Protein AF-A0A834UG03-F1 (afdb_monomer)

Secondary structure (DSSP, 8-state):
-HHHHHHHHHHHHHHHHHHHHHHHHS-HHHHHHHHHHHHHHHHHHHTTPPP-HHHHHHHHHHHTS-EEEEETT--EEEEE-TT--SPPEEEEEEE-STT--EEEEBTTTBS-TT--SSTT-HHHHHHHHHH---HHHHHHHHHHHHHHTHHHHHHHHHHHHHHHHHHS--------B----SHHHHHHHHHHHBT-BBTT-SPBB-GGGGB--TT--STTSSHHHHTTTS-EEEESSHHHHHHHHHHHHTSHHHHHHHHHHHTT-S-EEEEEEGGGSTTGGGG-EEEEEETTEEEEEEEEEEEEEEEEPBTTTTT-TTPBPEEEEEEEEE-

Solvent-accessible surface area (backbone atoms only — not comparable to full-atom values): 17129 Å² total; per-residue (Å²): 122,67,66,64,53,55,51,53,52,51,53,50,54,49,51,56,48,56,47,54,54,54,54,68,72,48,52,76,66,55,54,50,50,31,39,51,51,37,52,46,57,47,49,38,50,73,72,36,24,56,77,35,73,73,50,45,49,37,39,13,62,73,68,43,14,16,36,35,36,25,38,82,83,71,46,81,74,47,70,34,44,76,87,35,87,36,74,72,41,67,38,16,46,38,69,78,48,99,82,48,50,61,50,49,22,38,65,95,67,48,67,69,95,78,66,67,93,58,59,58,42,43,54,38,46,48,50,16,74,77,68,75,45,57,34,70,57,51,49,52,52,29,48,54,52,44,64,78,37,34,70,60,48,16,71,39,41,68,60,48,57,50,50,25,76,72,67,68,55,57,66,61,45,38,6,39,44,82,85,64,91,41,34,71,48,31,37,51,39,40,58,67,14,38,79,29,47,31,46,101,48,92,53,56,10,34,22,42,21,17,12,39,40,95,85,52,90,46,62,46,46,5,22,35,51,46,3,50,87,41,79,39,47,15,26,71,24,57,69,38,39,18,45,49,42,28,53,47,54,70,30,71,66,37,47,52,40,36,51,42,39,26,58,67,46,71,68,36,77,41,77,44,56,37,91,79,44,88,71,35,83,79,46,38,51,24,31,34,24,41,68,42,36,81,76,44,81,35,46,44,45,28,42,38,38,33,40,32,32,28,51,96,26,46,62,31,72,83,26,59,41,20,34,41,33,42,36,45,41,61,105

Foldseek 3Di:
DVVVVVVVVVVVVVVVVVLVVVLVVDDPVLLVVLLVVLVLLLVCLVVQAADFDVLQLLLCVLLLEKEFEAEPVRDTPDIHPPVRPDDYQYWYWYQPDPLLDIAIDGRVPGFDPCPPPDFNQRVLVSRCVVRVNDSVRSSVSSSVSSVVCSSVSSSCSVVVVVCCVVSSTDRQQFAADDPDDFLVSLLVQLVVQAQFAFAPDPAGAQALCQFADPPDDDCSNHVLSVQLPHKAKHFPHSSLSSRVSVQQCPDPQNRVQSVVLSSPDAKDKGKAFLVVTDVSVVGQKIFMDHSSDTDDIFGFGIKIWMWGHTYVRRRPNNGYIRTRYIHTDGD

Mean predicted aligned error: 15.09 Å

pLDDT: mean 79.88, std 16.04, range [37.88, 98.38]

Organism: Vespula pensylvanica (NCBI:txid30213)

Nearest PDB structures (foldseek):
  3pfy-assembly1_A  TM=7.765E-01  e=8.081E-01  Homo sapiens
  3tmp-assembly4_G  TM=6.961E-01  e=2.705E+00  Homo sapiens

Sequence (331 aa):
MNNQREDAQRNRDRRLRDLRSRSNASSPIEKFEDLRQAMRLIKDLENHGPAGLIHLAALAYVTGSPIRIWDSQHELRRTVGEENDGIPIDVEFHIIDKDNTGHWTFRGRGQPKDVHTDLNNCLFSVIAEQTGINAAELRQRTIQQLKRNVRLLANYMKEILWLEQKNRIVLLTGGARYIGTSAADASKILDDSQNKLCHGGYFEGHPRGHASAPYAFGYLDSAESYSENNWKSAFMNRDDQDKAAHAALSSPEAQAAIEKLNQGSYSEQVCINLNTLDSSEEFNKGLEFMDGNPIRQRRIRQLVLVLRHQQDKYNDPEGAVFVQTFYPKLY

Radius of gyration: 24.47 Å; Cα contacts (8 Å, |Δi|>4): 652; chains: 1; bounding box: 54×34×72 Å

Structure (mmCIF, N/CA/C/O backbone):
data_AF-A0A834UG03-F1
#
_entry.id   AF-A0A834UG03-F1
#
loop_
_atom_site.group_PDB
_atom_site.id
_atom_site.type_symbol
_atom_site.label_atom_id
_atom_site.label_alt_id
_atom_site.label_comp_id
_atom_site.label_asym_id
_atom_site.label_entity_id
_atom_site.label_seq_id
_atom_site.pdbx_PDB_ins_code
_atom_site.Cartn_x
_atom_site.Cartn_y
_atom_site.Cartn_z
_atom_site.occupancy
_atom_site.B_iso_or_equiv
_atom_site.auth_seq_id
_atom_site.auth_comp_id
_atom_site.auth_asym_id
_atom_site.auth_atom_id
_atom_site.pdbx_PDB_model_num
ATOM 1 N N . MET A 1 1 ? -32.190 -3.597 39.885 1.00 46.31 1 MET A N 1
ATOM 2 C CA . MET A 1 1 ? -31.400 -2.773 38.941 1.00 46.31 1 MET A CA 1
ATOM 3 C C . MET A 1 1 ? -30.106 -2.194 39.539 1.00 46.31 1 MET A C 1
ATOM 5 O O . MET A 1 1 ? -29.178 -2.014 38.768 1.00 46.31 1 MET A O 1
ATOM 9 N N . ASN A 1 2 ? -29.963 -1.978 40.863 1.00 48.75 2 ASN A N 1
ATOM 10 C CA . ASN A 1 2 ? -28.699 -1.477 41.458 1.00 48.75 2 ASN A CA 1
ATOM 11 C C . ASN A 1 2 ? -27.529 -2.488 41.481 1.00 48.75 2 ASN A C 1
ATOM 13 O O . ASN A 1 2 ? -26.406 -2.100 41.178 1.00 48.75 2 ASN A O 1
ATOM 17 N N . ASN A 1 3 ? -27.773 -3.778 41.751 1.00 49.94 3 ASN A N 1
ATOM 18 C CA . ASN A 1 3 ? -26.684 -4.771 41.850 1.00 49.94 3 ASN A CA 1
ATOM 19 C C . ASN A 1 3 ? -25.923 -4.990 40.530 1.00 49.94 3 ASN A C 1
ATOM 21 O O . ASN A 1 3 ? -24.705 -5.084 40.538 1.00 49.94 3 ASN A O 1
ATOM 25 N N . GLN A 1 4 ? -26.612 -4.986 39.383 1.00 45.31 4 GLN A N 1
ATOM 26 C CA . GLN A 1 4 ? -25.958 -5.157 38.077 1.00 45.31 4 GLN A CA 1
ATOM 27 C C . GLN A 1 4 ? -25.022 -3.987 37.726 1.00 45.31 4 GLN A C 1
ATOM 29 O O . GLN A 1 4 ? -23.997 -4.197 37.082 1.00 45.31 4 GLN A O 1
ATOM 34 N N . ARG A 1 5 ? -25.341 -2.765 38.180 1.00 51.50 5 ARG A N 1
ATOM 35 C CA . ARG A 1 5 ? -24.502 -1.573 37.976 1.00 51.50 5 ARG A CA 1
ATOM 36 C C . ARG A 1 5 ? -23.253 -1.605 38.853 1.00 51.50 5 ARG A C 1
ATOM 38 O O . ARG A 1 5 ? -22.163 -1.318 38.365 1.00 51.50 5 ARG A O 1
ATOM 45 N N . GLU A 1 6 ? -23.388 -2.003 40.116 1.00 53.66 6 GLU A N 1
ATOM 46 C CA . GLU A 1 6 ? -22.236 -2.169 41.011 1.00 53.66 6 GLU A CA 1
ATOM 47 C C . GLU A 1 6 ? -21.302 -3.291 40.544 1.00 53.66 6 GLU A C 1
ATOM 49 O O . GLU A 1 6 ? -20.080 -3.131 40.582 1.00 53.66 6 GLU A O 1
ATOM 54 N N . ASP A 1 7 ? -21.857 -4.389 40.031 1.00 54.16 7 ASP A N 1
ATOM 55 C CA . ASP A 1 7 ? -21.077 -5.505 39.497 1.00 54.16 7 ASP A CA 1
ATOM 56 C C . ASP A 1 7 ? -20.356 -5.137 38.189 1.00 54.16 7 ASP A C 1
ATOM 58 O O . ASP A 1 7 ? -19.185 -5.486 38.008 1.00 54.16 7 ASP A O 1
ATOM 62 N N . ALA A 1 8 ? -20.996 -4.364 37.303 1.00 46.94 8 ALA A N 1
ATOM 63 C CA . ALA A 1 8 ? -20.363 -3.839 36.092 1.00 46.94 8 ALA A CA 1
ATOM 64 C C . ALA A 1 8 ? -19.219 -2.860 36.419 1.00 46.94 8 ALA A C 1
ATOM 66 O O . ALA A 1 8 ? -18.119 -2.980 35.868 1.00 46.94 8 ALA A O 1
ATOM 67 N N . GLN A 1 9 ? -19.435 -1.947 37.374 1.00 48.78 9 GLN A N 1
ATOM 68 C CA . GLN A 1 9 ? -18.419 -1.000 37.843 1.00 48.78 9 GLN A CA 1
ATOM 69 C C . GLN A 1 9 ? -17.221 -1.733 38.472 1.00 48.78 9 GLN A C 1
ATOM 71 O O . GLN A 1 9 ? -16.068 -1.454 38.139 1.00 48.78 9 GLN A O 1
ATOM 76 N N . ARG A 1 10 ? -17.475 -2.735 39.325 1.00 63.09 10 ARG A N 1
ATOM 77 C CA . ARG A 1 10 ? -16.427 -3.559 39.952 1.00 63.09 10 ARG A CA 1
ATOM 78 C C . ARG A 1 10 ? -15.637 -4.374 38.931 1.00 63.09 10 ARG A C 1
ATOM 80 O O . ARG A 1 10 ? -14.415 -4.464 39.047 1.00 63.09 10 ARG A O 1
ATOM 87 N N . ASN A 1 11 ? -16.298 -4.936 37.920 1.00 56.25 11 ASN A N 1
ATOM 88 C CA . ASN A 1 11 ? -15.623 -5.657 36.839 1.00 56.25 11 ASN A CA 1
ATOM 89 C C . ASN A 1 11 ? -14.760 -4.729 35.974 1.00 56.25 11 ASN A C 1
ATOM 91 O O . ASN A 1 11 ? -13.647 -5.110 35.599 1.00 56.25 11 ASN A O 1
ATOM 95 N N . ARG A 1 12 ? -15.219 -3.498 35.712 1.00 56.66 12 ARG A N 1
ATOM 96 C CA . ARG A 1 12 ? -14.428 -2.465 35.029 1.00 56.66 12 ARG A CA 1
ATOM 97 C C . ARG A 1 12 ? -13.184 -2.095 35.832 1.00 56.66 12 ARG A C 1
ATOM 99 O O . ARG A 1 12 ? -12.084 -2.109 35.284 1.00 56.66 12 ARG A O 1
ATOM 106 N N . ASP A 1 13 ? -13.334 -1.834 37.126 1.00 58.62 13 ASP A N 1
ATOM 107 C CA . ASP A 1 13 ? -12.216 -1.481 38.005 1.00 58.62 13 ASP A CA 1
ATOM 108 C C . ASP A 1 13 ? -11.208 -2.620 38.155 1.00 58.62 13 ASP A C 1
ATOM 110 O O . ASP A 1 13 ? -10.000 -2.379 38.229 1.00 58.62 13 ASP A O 1
ATOM 114 N N . ARG A 1 14 ? -11.688 -3.868 38.174 1.00 64.81 14 ARG A N 1
ATOM 115 C CA . ARG A 1 14 ? -10.836 -5.060 38.191 1.00 64.81 14 ARG A CA 1
ATOM 116 C C . ARG A 1 14 ? -10.040 -5.184 36.892 1.00 64.81 14 ARG A C 1
ATOM 118 O O . ARG A 1 14 ? -8.818 -5.278 36.961 1.00 64.81 14 ARG A O 1
ATOM 125 N N . ARG A 1 15 ? -10.693 -5.061 35.727 1.00 60.00 15 ARG A N 1
ATOM 126 C CA . ARG A 1 15 ? -10.004 -5.027 34.423 1.00 60.00 15 ARG A CA 1
ATOM 127 C C . ARG A 1 15 ? -8.962 -3.912 34.371 1.00 60.00 15 ARG A C 1
ATOM 129 O O . ARG A 1 15 ? -7.814 -4.173 34.033 1.00 60.00 15 ARG A O 1
ATOM 136 N N . LEU A 1 16 ? -9.320 -2.690 34.770 1.00 57.53 16 LEU A N 1
ATOM 137 C CA . LEU A 1 16 ? -8.402 -1.542 34.784 1.00 57.53 16 LEU A CA 1
ATOM 138 C C . LEU A 1 16 ? -7.177 -1.764 35.685 1.00 57.53 16 LEU A C 1
ATOM 140 O O . LEU A 1 16 ? -6.086 -1.296 35.351 1.00 57.53 16 LEU A O 1
ATOM 144 N N . ARG A 1 17 ? -7.318 -2.483 36.807 1.00 62.00 17 ARG A N 1
ATOM 145 C CA . ARG A 1 17 ? -6.183 -2.860 37.667 1.00 62.00 17 ARG A CA 1
ATOM 146 C C . ARG A 1 17 ? -5.288 -3.914 37.026 1.00 62.00 17 ARG A C 1
ATOM 148 O O . ARG A 1 17 ? -4.072 -3.723 37.018 1.00 62.00 17 ARG A O 1
ATOM 155 N N . ASP A 1 18 ? -5.868 -4.961 36.449 1.00 62.03 18 ASP A N 1
ATOM 156 C CA . ASP A 1 18 ? -5.109 -6.012 35.761 1.00 62.03 18 ASP A CA 1
ATOM 157 C C . ASP A 1 18 ? -4.310 -5.435 34.581 1.00 62.03 18 ASP A C 1
ATOM 159 O O . ASP A 1 18 ? -3.157 -5.796 34.346 1.00 62.03 18 ASP A O 1
ATOM 163 N N . LEU A 1 19 ? -4.877 -4.448 33.889 1.00 59.47 19 LEU A N 1
ATOM 164 C CA . LEU A 1 19 ? -4.223 -3.739 32.791 1.00 59.47 19 LEU A CA 1
ATOM 165 C C . LEU A 1 19 ? -3.078 -2.846 33.249 1.00 59.47 19 LEU A C 1
ATOM 167 O O . LEU A 1 19 ? -2.026 -2.828 32.617 1.00 59.47 19 LEU A O 1
ATOM 171 N N . ARG A 1 20 ? -3.242 -2.129 34.366 1.00 59.62 20 ARG A N 1
ATOM 172 C CA . ARG A 1 20 ? -2.136 -1.370 34.969 1.00 59.62 20 ARG A CA 1
ATOM 173 C C . ARG A 1 20 ? -0.996 -2.299 35.384 1.00 59.62 20 ARG A C 1
ATOM 175 O O . ARG A 1 20 ? 0.164 -1.947 35.198 1.00 59.62 20 ARG A O 1
ATOM 182 N N . SER A 1 21 ? -1.315 -3.493 35.881 1.00 60.06 21 SER A N 1
ATOM 183 C CA . SER A 1 21 ? -0.320 -4.516 36.215 1.00 60.06 21 SER A CA 1
ATOM 184 C C . SER A 1 21 ? 0.425 -5.029 34.971 1.00 60.06 21 SER A C 1
ATOM 186 O O . SER A 1 21 ? 1.654 -5.059 34.970 1.00 60.06 21 SER A O 1
ATOM 188 N N . ARG A 1 22 ? -0.286 -5.327 33.872 1.00 59.47 22 ARG A N 1
ATOM 189 C CA . ARG A 1 22 ? 0.314 -5.759 32.591 1.00 59.47 22 ARG A CA 1
ATOM 190 C C . ARG A 1 22 ? 1.132 -4.668 31.897 1.00 59.47 22 ARG A C 1
ATOM 192 O O . ARG A 1 22 ? 2.230 -4.935 31.416 1.00 59.47 22 ARG A O 1
ATOM 199 N N . SER A 1 23 ? 0.631 -3.435 31.889 1.00 56.50 23 SER A N 1
ATOM 200 C CA . SER A 1 23 ? 1.366 -2.270 31.387 1.00 56.50 23 SER A CA 1
ATOM 201 C C . SER A 1 23 ? 2.656 -2.071 32.188 1.00 56.50 23 SER A C 1
ATOM 203 O O . SER A 1 23 ? 3.717 -1.864 31.611 1.00 56.50 23 SER A O 1
ATOM 205 N N . ASN A 1 24 ? 2.635 -2.248 33.511 1.00 60.25 24 ASN A N 1
ATOM 206 C CA . ASN A 1 24 ? 3.851 -2.169 34.325 1.00 60.25 24 ASN A CA 1
ATOM 207 C C . ASN A 1 24 ? 4.877 -3.275 34.026 1.00 60.25 24 ASN A C 1
ATOM 209 O O . ASN A 1 24 ? 6.066 -3.021 34.195 1.00 60.25 24 ASN A O 1
ATOM 213 N N . ALA A 1 25 ? 4.446 -4.441 33.537 1.00 63.81 25 ALA A N 1
ATOM 214 C CA . ALA A 1 25 ? 5.326 -5.551 33.164 1.00 63.81 25 ALA A CA 1
ATOM 215 C C . ALA A 1 25 ? 5.974 -5.408 31.771 1.00 63.81 25 ALA A C 1
ATOM 217 O O . ALA A 1 25 ? 6.897 -6.154 31.458 1.00 63.81 25 ALA A O 1
ATOM 218 N N . SER A 1 26 ? 5.509 -4.470 30.936 1.00 70.94 26 SER A N 1
ATOM 219 C CA . SER A 1 26 ? 6.046 -4.260 29.582 1.00 70.94 26 SER A CA 1
ATOM 220 C C . SER A 1 26 ? 7.327 -3.423 29.613 1.00 70.94 26 SER A C 1
ATOM 222 O O . SER A 1 26 ? 7.423 -2.441 30.363 1.00 70.94 26 SER A O 1
ATOM 224 N N . SER A 1 27 ? 8.300 -3.786 28.777 1.00 78.12 27 SER A N 1
ATOM 225 C CA . SER A 1 27 ? 9.556 -3.047 28.645 1.00 78.12 27 SER A CA 1
ATOM 226 C C . SER A 1 27 ? 9.323 -1.628 28.094 1.00 78.12 27 SER A C 1
ATOM 228 O O . SER A 1 27 ? 8.307 -1.361 27.443 1.00 78.12 27 SER A O 1
ATOM 230 N N . PRO A 1 28 ? 10.249 -0.678 28.326 1.00 78.12 28 PRO A N 1
ATOM 231 C CA . PRO A 1 28 ? 10.143 0.671 27.766 1.00 78.12 28 PRO A CA 1
ATOM 232 C C . PRO A 1 28 ? 10.034 0.701 26.234 1.00 78.12 28 PRO A C 1
ATOM 234 O O . PRO A 1 28 ? 9.343 1.564 25.698 1.00 78.12 28 PRO A O 1
ATOM 237 N N . ILE A 1 29 ? 10.686 -0.245 25.547 1.00 71.88 29 ILE A N 1
ATOM 238 C CA . ILE A 1 29 ? 10.654 -0.374 24.083 1.00 71.88 29 ILE A CA 1
ATOM 239 C C . ILE A 1 29 ? 9.254 -0.789 23.623 1.00 71.88 29 ILE A C 1
ATOM 241 O O . ILE A 1 29 ? 8.661 -0.100 22.800 1.00 71.88 29 ILE A O 1
ATOM 245 N N . GLU A 1 30 ? 8.676 -1.829 24.227 1.00 70.69 30 GLU A N 1
ATOM 246 C CA . GLU A 1 30 ? 7.318 -2.280 23.891 1.00 70.69 30 GLU A CA 1
ATOM 247 C C . GLU A 1 30 ? 6.272 -1.188 24.139 1.00 70.69 30 GLU A C 1
ATOM 249 O O . GLU A 1 30 ? 5.402 -0.955 23.309 1.00 70.69 30 GLU A O 1
ATOM 254 N N . LYS A 1 31 ? 6.389 -0.442 25.245 1.00 75.25 31 LYS A N 1
ATOM 255 C CA . LYS A 1 31 ? 5.491 0.693 25.527 1.00 75.25 31 LYS A CA 1
ATOM 256 C C . LYS A 1 31 ? 5.575 1.784 24.464 1.00 75.25 31 LYS A C 1
ATOM 258 O O . LYS A 1 31 ? 4.578 2.449 24.180 1.00 75.25 31 LYS A O 1
ATOM 263 N N . PHE A 1 32 ? 6.770 2.013 23.925 1.00 73.31 32 PHE A N 1
ATOM 264 C CA . PHE A 1 32 ? 6.982 2.985 22.862 1.00 73.31 32 PHE A CA 1
ATOM 265 C C . PHE A 1 32 ? 6.381 2.503 21.536 1.00 73.31 32 PHE A C 1
ATOM 267 O O . PHE A 1 32 ? 5.754 3.293 20.830 1.00 73.31 32 PHE A O 1
ATOM 274 N N . GLU A 1 33 ? 6.516 1.216 21.222 1.00 70.06 33 GLU A N 1
ATOM 275 C CA . GLU A 1 33 ? 5.906 0.591 20.045 1.00 70.06 33 GLU A CA 1
ATOM 276 C C . GLU A 1 33 ? 4.375 0.601 20.112 1.00 70.06 33 GLU A C 1
ATOM 278 O O . GLU A 1 33 ? 3.737 1.074 19.171 1.00 70.06 33 GLU A O 1
ATOM 283 N N . ASP A 1 34 ? 3.789 0.208 21.245 1.00 73.50 34 ASP A N 1
ATOM 284 C CA . ASP A 1 34 ? 2.339 0.234 21.474 1.00 73.50 34 ASP A CA 1
ATOM 285 C C . ASP A 1 34 ? 1.774 1.660 21.319 1.00 73.50 34 ASP A C 1
ATOM 287 O O . ASP A 1 34 ? 0.720 1.878 20.712 1.00 73.50 34 ASP A O 1
ATOM 291 N N . LEU A 1 35 ? 2.497 2.668 21.826 1.00 78.56 35 LEU A N 1
ATOM 292 C CA . LEU A 1 35 ? 2.118 4.073 21.669 1.00 78.56 35 LEU A CA 1
ATOM 293 C C . LEU A 1 35 ? 2.205 4.527 20.210 1.00 78.56 35 LEU A C 1
ATOM 295 O O . LEU A 1 35 ? 1.302 5.210 19.722 1.00 78.56 35 LEU A O 1
ATOM 299 N N . ARG A 1 36 ? 3.273 4.145 19.504 1.00 71.94 36 ARG A N 1
ATOM 300 C CA . ARG A 1 36 ? 3.440 4.447 18.080 1.00 71.94 36 ARG A CA 1
ATOM 301 C C . ARG A 1 36 ? 2.317 3.812 17.259 1.00 71.94 36 ARG A C 1
ATOM 303 O O . ARG A 1 36 ? 1.774 4.480 16.383 1.00 71.94 36 ARG A O 1
ATOM 310 N N . GLN A 1 37 ? 1.936 2.574 17.559 1.00 70.94 37 GLN A N 1
ATOM 311 C CA . GLN A 1 37 ? 0.850 1.875 16.874 1.00 70.94 37 GLN A CA 1
ATOM 312 C C . GLN A 1 37 ? -0.511 2.531 17.141 1.00 70.94 37 GLN A C 1
ATOM 314 O O . GLN A 1 37 ? -1.260 2.791 16.202 1.00 70.94 37 GLN A O 1
ATOM 319 N N . ALA A 1 38 ? -0.796 2.909 18.391 1.00 78.94 38 ALA A N 1
ATOM 320 C CA . ALA A 1 38 ? -1.998 3.666 18.739 1.00 78.94 38 ALA A CA 1
ATOM 321 C C . ALA A 1 38 ? -2.082 5.016 17.999 1.00 78.94 38 ALA A C 1
ATOM 323 O O . ALA A 1 38 ? -3.151 5.407 17.535 1.00 78.94 38 ALA A O 1
ATOM 324 N N . MET A 1 39 ? -0.959 5.730 17.855 1.00 75.62 39 MET A N 1
ATOM 325 C CA . MET A 1 39 ? -0.908 6.979 17.085 1.00 75.62 39 MET A CA 1
ATOM 326 C C . MET A 1 39 ? -1.116 6.758 15.584 1.00 75.62 39 MET A C 1
ATOM 328 O O . MET A 1 39 ? -1.763 7.588 14.948 1.00 75.62 39 MET A O 1
ATOM 332 N N . ARG A 1 40 ? -0.597 5.657 15.023 1.00 70.88 40 ARG A N 1
ATOM 333 C CA . ARG A 1 40 ? -0.832 5.287 13.618 1.00 70.88 40 ARG A CA 1
ATOM 334 C C . ARG A 1 40 ? -2.310 5.025 13.359 1.00 70.88 40 ARG A C 1
ATOM 336 O O . ARG A 1 40 ? -2.862 5.685 12.500 1.00 70.88 40 ARG A O 1
ATOM 343 N N . LEU A 1 41 ? -2.974 4.226 14.195 1.00 75.62 41 LEU A N 1
ATOM 344 C CA . LEU A 1 41 ? -4.419 3.973 14.081 1.00 75.62 41 LEU A CA 1
ATOM 345 C C . LEU A 1 41 ? -5.257 5.259 14.080 1.00 75.62 41 LEU A C 1
ATOM 347 O O . LEU A 1 41 ? -6.215 5.393 13.323 1.00 75.62 41 LEU A O 1
ATOM 351 N N . ILE A 1 42 ? -4.889 6.227 14.923 1.00 80.06 42 ILE A N 1
ATOM 352 C CA . ILE A 1 42 ? -5.544 7.540 14.938 1.00 80.06 42 ILE A CA 1
ATOM 353 C C . ILE A 1 42 ? -5.306 8.273 13.617 1.00 80.06 42 ILE A C 1
ATOM 355 O O . ILE A 1 42 ? -6.256 8.808 13.051 1.00 80.06 42 ILE A O 1
ATOM 359 N N . LYS A 1 43 ? -4.058 8.301 13.138 1.00 73.25 43 LYS A N 1
ATOM 360 C CA . LYS A 1 43 ? -3.684 8.967 11.887 1.00 73.25 43 LYS A CA 1
ATOM 361 C C . LYS A 1 43 ? -4.360 8.320 10.675 1.00 73.25 43 LYS A C 1
ATOM 363 O O . LYS A 1 43 ? -4.822 9.035 9.794 1.00 73.25 43 LYS A O 1
ATOM 368 N N . ASP A 1 44 ? -4.486 6.999 10.666 1.00 66.62 44 ASP A N 1
ATOM 369 C CA . ASP A 1 44 ? -5.189 6.261 9.619 1.00 66.62 44 ASP A CA 1
ATOM 370 C C . ASP A 1 44 ? -6.655 6.695 9.581 1.00 66.62 44 ASP A C 1
ATOM 372 O O . ASP A 1 44 ? -7.171 7.041 8.523 1.00 66.62 44 ASP A O 1
ATOM 376 N N . LEU A 1 45 ? -7.316 6.800 10.740 1.00 74.69 45 LEU A N 1
ATOM 377 C CA . LEU A 1 45 ? -8.692 7.292 10.811 1.00 74.69 45 LEU A CA 1
ATOM 378 C C . LEU A 1 45 ? -8.829 8.766 10.369 1.00 74.69 45 LEU A C 1
ATOM 380 O O . LEU A 1 45 ? -9.839 9.125 9.759 1.00 74.69 45 LEU A O 1
ATOM 384 N N . GLU A 1 46 ? -7.830 9.614 10.645 1.00 75.25 46 GLU A N 1
ATOM 385 C CA . GLU A 1 46 ? -7.753 11.000 10.141 1.00 75.25 46 GLU A CA 1
ATOM 386 C C . GLU A 1 46 ? -7.630 11.061 8.618 1.00 75.25 46 GLU A C 1
ATOM 388 O O . GLU A 1 46 ? -8.267 11.893 7.972 1.00 75.25 46 GLU A O 1
ATOM 393 N N . ASN A 1 47 ? -6.870 10.133 8.045 1.00 67.44 47 ASN A N 1
ATOM 394 C CA . ASN A 1 47 ? -6.667 9.978 6.610 1.00 67.44 47 ASN A CA 1
ATOM 395 C C . ASN A 1 47 ? -7.795 9.186 5.927 1.00 67.44 47 ASN A C 1
ATOM 397 O O . ASN A 1 47 ? -7.625 8.710 4.811 1.00 67.44 47 ASN A O 1
ATOM 401 N N . HIS A 1 48 ? -8.968 9.079 6.559 1.00 64.06 48 HIS A N 1
ATOM 402 C CA . HIS A 1 48 ? -10.134 8.362 6.030 1.00 64.06 48 HIS A CA 1
ATOM 403 C C . HIS A 1 48 ? -9.907 6.851 5.848 1.00 64.06 48 HIS A C 1
ATOM 405 O O . HIS A 1 48 ? -10.541 6.208 5.009 1.00 64.06 48 HIS A O 1
ATOM 411 N N . GLY A 1 49 ? -9.036 6.268 6.667 1.00 60.25 49 GLY A N 1
ATOM 412 C CA . GLY A 1 49 ? -8.898 4.830 6.831 1.00 60.25 49 GLY A CA 1
ATOM 413 C C . GLY A 1 49 ? -10.170 4.178 7.398 1.00 60.25 49 GLY A C 1
ATOM 414 O O . GLY A 1 49 ? -11.078 4.858 7.902 1.00 60.25 49 GLY A O 1
ATOM 415 N N . PRO A 1 50 ? -10.274 2.846 7.294 1.00 67.19 50 PRO A N 1
ATOM 416 C CA . PRO A 1 50 ? -11.459 2.101 7.690 1.00 67.19 50 PRO A CA 1
ATOM 417 C C . PRO A 1 50 ? -11.624 2.022 9.207 1.00 67.19 50 PRO A C 1
ATOM 419 O O . PRO A 1 50 ? -10.670 1.953 9.983 1.00 67.19 50 PRO A O 1
ATOM 422 N N . ALA A 1 51 ? -12.883 1.993 9.642 1.00 73.00 51 ALA A N 1
ATOM 423 C CA . ALA A 1 51 ? -13.213 1.928 11.054 1.00 73.00 51 ALA A CA 1
ATOM 424 C C . ALA A 1 51 ? -13.546 0.493 11.512 1.00 73.00 51 ALA A C 1
ATOM 426 O O . ALA A 1 51 ? -14.512 -0.092 11.034 1.00 73.00 51 ALA A O 1
ATOM 427 N N . GLY A 1 52 ? -12.774 -0.064 12.458 1.00 72.12 52 GLY A N 1
ATOM 428 C CA . GLY A 1 52 ? -13.067 -1.332 13.153 1.00 72.12 52 GLY A CA 1
ATOM 429 C C . GLY A 1 52 ? -13.445 -1.214 14.645 1.00 72.12 52 GLY A C 1
ATOM 430 O O . GLY A 1 52 ? -13.884 -0.166 15.124 1.00 72.12 52 GLY A O 1
ATOM 431 N N . LEU A 1 53 ? -13.249 -2.307 15.401 1.00 71.69 53 LEU A N 1
ATOM 432 C CA . LEU A 1 53 ? -13.697 -2.472 16.801 1.00 71.69 53 LEU A CA 1
ATOM 433 C C . LEU A 1 53 ? -13.192 -1.404 17.780 1.00 71.69 53 LEU A C 1
ATOM 435 O O . LEU A 1 53 ? -13.931 -1.006 18.680 1.00 71.69 53 LEU A O 1
ATOM 439 N N . ILE A 1 54 ? -11.955 -0.927 17.621 1.00 76.38 54 ILE A N 1
ATOM 440 C CA . ILE A 1 54 ? -11.405 0.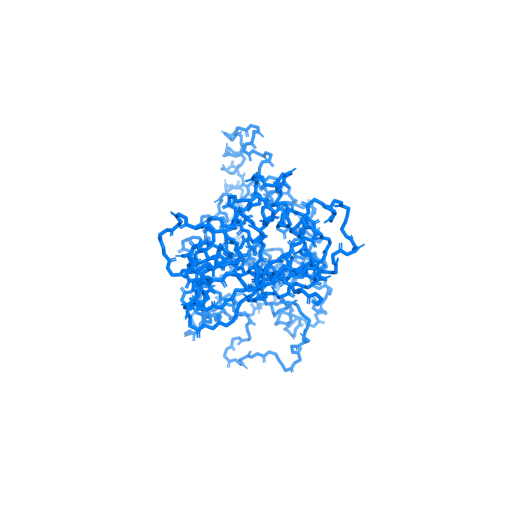140 18.475 1.00 76.38 54 ILE A CA 1
ATOM 441 C C . ILE A 1 54 ? -12.266 1.395 18.370 1.00 76.38 54 ILE A C 1
ATOM 443 O O . ILE A 1 54 ? -12.621 2.020 19.372 1.00 76.38 54 ILE A O 1
ATOM 447 N N . HIS A 1 55 ? -12.612 1.757 17.137 1.00 84.19 55 HIS A N 1
ATOM 448 C CA . HIS A 1 55 ? -13.373 2.958 16.854 1.00 84.19 55 HIS A CA 1
ATOM 449 C C . HIS A 1 55 ? -14.800 2.821 17.364 1.00 84.19 55 HIS A C 1
ATOM 451 O O . HIS A 1 55 ? -15.341 3.803 17.847 1.00 84.19 55 HIS A O 1
ATOM 457 N N . LEU A 1 56 ? -15.373 1.612 17.356 1.00 84.62 56 LEU A N 1
ATOM 458 C CA . LEU A 1 56 ? -16.684 1.334 17.948 1.00 84.62 56 LEU A CA 1
ATOM 459 C C . LEU A 1 56 ? -16.735 1.637 19.449 1.00 84.62 56 LEU A C 1
ATOM 461 O O . LEU A 1 56 ? -17.728 2.179 19.919 1.00 84.62 56 LEU A O 1
ATOM 465 N N . ALA A 1 57 ? -15.666 1.366 20.204 1.00 83.06 57 ALA A N 1
ATOM 466 C CA . ALA A 1 57 ? -15.617 1.735 21.621 1.00 83.06 57 ALA A CA 1
ATOM 467 C C . ALA A 1 57 ? -15.613 3.260 21.816 1.00 83.06 57 ALA A C 1
ATOM 469 O O . ALA A 1 57 ? -16.343 3.791 22.656 1.00 83.06 57 ALA A O 1
ATOM 470 N N . ALA A 1 58 ? -14.833 3.979 21.006 1.00 88.25 58 ALA A N 1
ATOM 471 C CA . ALA A 1 58 ? -14.834 5.439 21.017 1.00 88.25 58 ALA A CA 1
ATOM 472 C C . ALA A 1 58 ? -16.168 6.023 20.515 1.00 88.25 58 ALA A C 1
ATOM 474 O O . ALA A 1 58 ? -16.651 7.001 21.079 1.00 88.25 58 ALA A O 1
ATOM 475 N N . LEU A 1 59 ? -16.796 5.403 19.516 1.00 90.56 59 LEU A N 1
ATOM 476 C CA . LEU A 1 59 ? -18.097 5.784 18.968 1.00 90.56 59 LEU A CA 1
ATOM 477 C C . LEU A 1 59 ? -19.225 5.567 19.971 1.00 90.56 59 LEU A C 1
ATOM 479 O O . LEU A 1 59 ? -20.066 6.448 20.119 1.00 90.56 59 LEU A O 1
ATOM 483 N N . ALA A 1 60 ? -19.231 4.449 20.697 1.00 89.75 60 ALA A N 1
ATOM 484 C CA . ALA A 1 60 ? -20.202 4.200 21.760 1.00 89.75 60 ALA A CA 1
ATOM 485 C C . ALA A 1 60 ? -20.118 5.304 22.824 1.00 89.75 60 ALA A C 1
ATOM 487 O O . ALA A 1 60 ? -21.132 5.850 23.248 1.00 89.75 60 ALA A O 1
ATOM 488 N N . TYR A 1 61 ? -18.899 5.715 23.189 1.00 89.25 61 TYR A N 1
ATOM 489 C CA . TYR A 1 61 ? -18.698 6.854 24.083 1.00 89.25 61 TYR A CA 1
ATOM 490 C C . TYR A 1 61 ? -19.187 8.182 23.476 1.00 89.25 61 TYR A C 1
ATOM 492 O O . TYR A 1 61 ? -19.887 8.937 24.142 1.00 89.25 61 TYR A O 1
ATOM 500 N N . VAL A 1 62 ? -18.842 8.476 22.217 1.00 91.94 62 VAL A N 1
ATOM 501 C CA . VAL A 1 62 ? -19.223 9.727 21.528 1.00 91.94 62 VAL A CA 1
ATOM 502 C C . VAL A 1 62 ? -20.737 9.853 21.344 1.00 91.94 62 VAL A C 1
ATOM 504 O O . VAL A 1 62 ? -21.275 10.952 21.457 1.00 91.94 62 VAL A O 1
ATOM 507 N N . THR A 1 63 ? -21.417 8.744 21.058 1.00 92.31 63 THR A N 1
ATOM 508 C CA . THR A 1 63 ? -22.874 8.686 20.859 1.00 92.31 63 THR A CA 1
ATOM 509 C C . THR A 1 63 ? -23.648 8.529 22.167 1.00 92.31 63 THR A C 1
ATOM 511 O O . THR A 1 63 ? -24.871 8.660 22.168 1.00 92.31 63 THR A O 1
ATOM 514 N N . GLY A 1 64 ? -22.966 8.219 23.275 1.00 91.06 64 GLY A N 1
ATOM 515 C CA . GLY A 1 64 ? -23.601 7.906 24.557 1.00 91.06 64 GLY A CA 1
ATOM 516 C C . GLY A 1 64 ? -24.543 6.703 24.487 1.00 91.06 64 GLY A C 1
ATOM 517 O O . GLY A 1 64 ? -25.455 6.598 25.303 1.00 91.06 64 GLY A O 1
ATOM 518 N N . SER A 1 65 ? -24.357 5.824 23.501 1.00 92.88 65 SER A N 1
ATOM 519 C CA . SER A 1 65 ? -25.278 4.737 23.171 1.00 92.88 65 SER A CA 1
ATOM 520 C C . SER A 1 65 ? -24.526 3.408 23.049 1.00 92.88 65 SER A C 1
ATOM 522 O O . SER A 1 65 ? -23.360 3.401 22.637 1.00 92.88 65 SER A O 1
ATOM 524 N N . PRO A 1 66 ? -25.142 2.273 23.419 1.00 92.62 66 PRO A N 1
ATOM 525 C CA . PRO A 1 66 ? -24.562 0.962 23.172 1.00 92.62 66 PRO A CA 1
ATOM 526 C C . PRO A 1 66 ? -24.624 0.646 21.673 1.00 92.62 66 PRO A C 1
ATOM 528 O O . PRO A 1 66 ? -25.646 0.871 21.027 1.00 92.62 66 PRO A O 1
ATOM 531 N N . ILE A 1 67 ? -23.548 0.093 21.111 1.00 91.31 67 ILE A N 1
ATOM 532 C CA . ILE A 1 67 ? -23.501 -0.319 19.702 1.00 91.31 67 ILE A CA 1
ATOM 533 C C . ILE A 1 67 ? -23.521 -1.843 19.621 1.00 91.31 67 ILE A C 1
ATOM 535 O O . ILE A 1 67 ? -22.618 -2.514 20.122 1.00 91.31 67 ILE A O 1
ATOM 539 N N . ARG A 1 68 ? -24.555 -2.388 18.983 1.00 89.75 68 ARG A N 1
ATOM 540 C CA . ARG A 1 68 ? -24.775 -3.819 18.769 1.00 89.75 68 ARG A CA 1
ATOM 541 C C . ARG A 1 68 ? -24.284 -4.213 17.383 1.00 89.75 68 ARG A C 1
ATOM 543 O O . ARG A 1 68 ? -24.725 -3.660 16.380 1.00 89.75 68 ARG A O 1
ATOM 550 N N . ILE A 1 69 ? -23.373 -5.175 17.349 1.00 85.31 69 ILE A N 1
ATOM 551 C CA . ILE A 1 69 ? -22.731 -5.696 16.147 1.00 85.31 69 ILE A CA 1
ATOM 552 C C . ILE A 1 69 ? -23.390 -7.020 15.780 1.00 85.31 69 ILE A C 1
ATOM 554 O O . ILE A 1 69 ? -23.301 -7.996 16.533 1.00 85.31 69 ILE A O 1
ATOM 558 N N . TRP A 1 70 ? -24.014 -7.045 14.613 1.00 80.75 70 TRP A N 1
ATOM 559 C CA . TRP A 1 70 ? -24.661 -8.207 14.018 1.00 80.75 70 TRP A CA 1
ATOM 560 C C . TRP A 1 70 ? -23.803 -8.757 12.881 1.00 80.75 70 TRP A C 1
ATOM 562 O O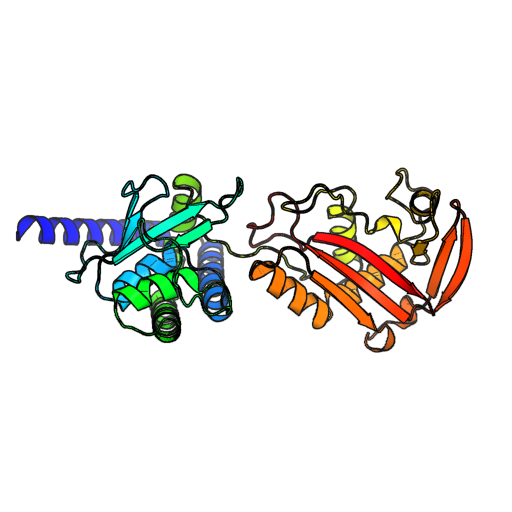 . TRP A 1 70 ? -23.034 -8.020 12.258 1.00 80.75 70 TRP A O 1
ATOM 572 N N . ASP A 1 71 ? -23.912 -10.052 12.618 1.00 69.56 71 ASP A N 1
ATOM 573 C CA . ASP A 1 71 ? -23.337 -10.657 11.418 1.00 69.56 71 ASP A CA 1
ATOM 574 C C . ASP A 1 71 ? -24.346 -10.740 10.264 1.00 69.56 71 ASP A C 1
ATOM 576 O O . ASP A 1 71 ? -25.515 -10.375 10.397 1.00 69.56 71 ASP A O 1
ATOM 580 N N . SER A 1 72 ? -23.896 -11.276 9.130 1.00 66.75 72 SER A N 1
ATOM 581 C CA . SER A 1 72 ? -24.730 -11.477 7.944 1.00 66.75 72 SER A CA 1
ATOM 582 C C . SER A 1 72 ? -25.819 -12.546 8.102 1.00 66.75 72 SER A C 1
ATOM 584 O O . SER A 1 72 ? -26.685 -12.650 7.236 1.00 66.75 72 SER A O 1
ATOM 586 N N . GLN A 1 73 ? -25.798 -13.337 9.178 1.00 67.56 73 GLN A N 1
ATOM 587 C CA . GLN A 1 73 ? -26.857 -14.275 9.560 1.00 67.56 73 GLN A CA 1
ATOM 588 C C . GLN A 1 73 ? -27.874 -13.639 10.525 1.00 67.56 73 GLN A C 1
ATOM 590 O O . GLN A 1 73 ? -28.799 -14.314 10.977 1.00 67.56 73 GLN A O 1
ATOM 595 N N . HIS A 1 74 ? -27.734 -12.341 10.816 1.00 72.12 74 HIS A N 1
ATOM 596 C CA . HIS A 1 74 ? -28.534 -11.584 11.776 1.00 72.12 74 HIS A CA 1
ATOM 597 C C . HIS A 1 74 ? -28.425 -12.094 13.222 1.00 72.12 74 HIS A C 1
ATOM 599 O O . HIS A 1 74 ? -29.330 -11.867 14.035 1.00 72.12 74 HIS A O 1
ATOM 605 N N . GLU A 1 75 ? -27.304 -12.727 13.570 1.00 72.31 75 GLU A N 1
ATOM 606 C CA . GLU A 1 75 ? -26.959 -13.088 14.941 1.00 72.31 75 GLU A CA 1
ATOM 607 C C . GLU A 1 75 ? -26.196 -11.946 15.622 1.00 72.31 75 GLU A C 1
ATOM 609 O O . GLU A 1 75 ? -25.270 -11.352 15.061 1.00 72.31 75 GLU A O 1
ATOM 614 N N . LEU A 1 76 ? -26.569 -11.636 16.867 1.00 79.19 76 LEU A N 1
ATOM 615 C CA . LEU A 1 76 ? -25.845 -10.655 17.671 1.00 79.19 76 LEU A CA 1
ATOM 616 C C . LEU A 1 76 ? -24.491 -11.247 18.060 1.00 79.19 76 LEU A C 1
ATOM 618 O O . LEU A 1 76 ? -24.418 -12.197 18.839 1.00 79.19 76 LEU A O 1
ATOM 622 N N . ARG A 1 77 ? -23.412 -10.655 17.554 1.00 73.31 77 ARG A N 1
ATOM 623 C CA . ARG A 1 77 ? -22.050 -11.086 17.875 1.00 73.31 77 ARG A CA 1
ATOM 624 C C . ARG A 1 77 ? -21.527 -10.413 19.127 1.00 73.31 77 ARG A C 1
ATOM 626 O O . ARG A 1 77 ? -20.873 -11.059 19.944 1.00 73.31 77 ARG A O 1
ATOM 633 N N . ARG A 1 78 ? -21.774 -9.110 19.270 1.00 79.94 78 ARG A N 1
ATOM 634 C CA . ARG A 1 78 ? -21.217 -8.327 20.374 1.00 79.94 78 ARG A CA 1
ATOM 635 C C . ARG A 1 78 ? -21.969 -7.026 20.588 1.00 79.94 78 ARG A C 1
ATOM 637 O O . ARG A 1 78 ? -22.404 -6.408 19.625 1.00 79.94 78 ARG A O 1
ATOM 644 N N . THR A 1 79 ? -22.000 -6.559 21.830 1.00 81.50 79 THR A N 1
ATOM 645 C CA . THR A 1 79 ? -22.366 -5.179 22.156 1.00 81.50 79 THR A CA 1
ATOM 646 C C . THR A 1 79 ? -21.151 -4.447 22.720 1.00 81.50 79 THR A C 1
ATOM 648 O O . THR A 1 79 ? -20.356 -5.008 23.478 1.00 81.50 79 THR A O 1
ATOM 651 N N . VAL A 1 80 ? -20.968 -3.197 22.307 1.00 83.00 80 VAL A N 1
ATOM 652 C CA . VAL A 1 80 ? -19.906 -2.301 22.769 1.00 83.00 80 VAL A CA 1
ATOM 653 C C . VAL A 1 80 ? -20.548 -1.124 23.495 1.00 83.00 80 VAL A C 1
ATOM 655 O O . VAL A 1 80 ? -21.483 -0.523 22.974 1.00 83.00 80 VAL A O 1
ATOM 658 N N . GLY A 1 81 ? -20.045 -0.792 24.686 1.00 83.25 81 GLY A N 1
ATOM 659 C CA . GLY A 1 81 ? -20.624 0.259 25.525 1.00 83.25 81 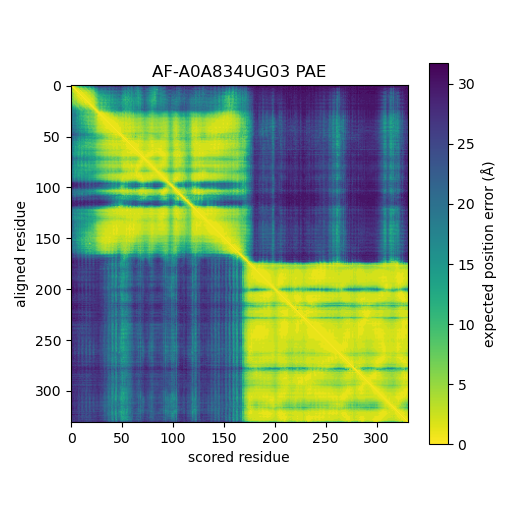GLY A CA 1
ATOM 660 C C . GLY A 1 81 ? -21.969 -0.139 26.132 1.00 83.25 81 GLY A C 1
ATOM 661 O O . GLY A 1 81 ? -22.874 0.683 26.166 1.00 83.25 81 GLY A O 1
ATOM 662 N N . GLU A 1 82 ? -22.125 -1.397 26.565 1.00 84.25 82 GLU A N 1
ATOM 663 C CA . GLU A 1 82 ? -23.345 -1.905 27.224 1.00 84.25 82 GLU A CA 1
ATOM 664 C C . GLU A 1 82 ? -23.758 -1.077 28.448 1.00 84.25 82 GLU A C 1
ATOM 666 O O . GLU A 1 82 ? -24.925 -1.064 28.827 1.00 84.25 82 GLU A O 1
ATOM 671 N N . GLU A 1 83 ? -22.802 -0.386 29.065 1.00 82.31 83 GLU A N 1
ATOM 672 C CA . GLU A 1 83 ? -23.014 0.518 30.188 1.00 82.31 83 GLU A CA 1
ATOM 673 C C . GLU A 1 83 ? -23.662 1.859 29.810 1.00 82.31 83 GLU A C 1
ATOM 675 O O . GLU A 1 83 ? -24.032 2.622 30.701 1.00 82.31 83 GLU A O 1
ATOM 680 N N . ASN A 1 84 ? -23.761 2.175 28.519 1.00 85.06 84 ASN A N 1
ATOM 681 C CA . ASN A 1 84 ? -24.352 3.418 28.051 1.00 85.06 84 ASN A CA 1
ATOM 682 C C . ASN A 1 84 ? -25.883 3.328 28.077 1.00 85.06 84 ASN A C 1
ATOM 684 O O . ASN A 1 84 ? -26.467 2.369 27.578 1.00 85.06 84 ASN A O 1
ATOM 688 N N . ASP A 1 85 ? -26.536 4.371 28.591 1.00 86.25 85 ASP A N 1
ATOM 689 C CA . ASP A 1 85 ? -27.998 4.416 28.744 1.00 86.25 85 ASP A CA 1
ATOM 690 C C . ASP A 1 85 ? -28.740 4.868 27.458 1.00 86.25 85 ASP A C 1
ATOM 692 O O . ASP A 1 85 ? -29.966 4.985 27.454 1.00 86.25 85 ASP A O 1
ATOM 696 N N . GLY A 1 86 ? -28.017 5.165 26.370 1.00 87.38 86 GLY A N 1
ATOM 697 C CA . GLY A 1 86 ? -28.597 5.599 25.096 1.00 87.38 86 GLY A CA 1
ATOM 698 C C . GLY A 1 86 ? -29.363 4.503 24.346 1.00 87.38 86 GLY A C 1
ATOM 699 O O . GLY A 1 86 ? -29.310 3.319 24.681 1.00 87.38 86 GLY A O 1
ATOM 700 N N . ILE A 1 87 ? -30.082 4.900 23.291 1.00 90.69 87 ILE A N 1
ATOM 701 C CA . ILE A 1 87 ? -30.816 3.955 22.437 1.00 90.69 87 ILE A CA 1
ATOM 702 C C . ILE A 1 87 ? -29.798 3.076 21.692 1.00 90.69 87 ILE A C 1
ATOM 704 O O . ILE A 1 87 ? -28.912 3.626 21.040 1.00 90.69 87 ILE A O 1
ATOM 708 N N . PRO A 1 88 ? -29.909 1.733 21.747 1.00 93.44 88 PRO A N 1
ATOM 709 C CA . PRO A 1 88 ? -28.963 0.864 21.063 1.00 93.44 88 PRO A CA 1
ATOM 710 C C . PRO A 1 88 ? -28.906 1.112 19.556 1.00 93.44 88 PRO A C 1
ATOM 712 O O . PRO A 1 88 ? -29.938 1.136 18.887 1.00 93.44 88 PRO A O 1
ATOM 715 N N . ILE A 1 89 ? -27.689 1.235 19.034 1.00 93.75 89 ILE A N 1
ATOM 716 C CA . ILE A 1 89 ? -27.402 1.417 17.611 1.00 93.75 89 ILE A CA 1
ATOM 717 C C . ILE A 1 89 ? -27.049 0.055 17.021 1.00 93.75 89 ILE A C 1
ATOM 719 O O . ILE A 1 89 ? -26.177 -0.636 17.547 1.00 93.75 89 ILE A O 1
ATOM 723 N N . ASP A 1 90 ? -27.705 -0.334 15.933 1.00 90.62 90 ASP A N 1
ATOM 724 C CA . ASP A 1 90 ? -27.469 -1.615 15.272 1.00 90.62 90 ASP A CA 1
ATOM 725 C C . ASP A 1 90 ? -26.586 -1.441 14.042 1.00 90.62 90 ASP A C 1
ATOM 727 O O . ASP A 1 90 ? -26.938 -0.730 13.103 1.00 90.62 90 ASP A O 1
ATOM 731 N N . VAL A 1 91 ? -25.455 -2.138 14.017 1.00 86.75 91 VAL A N 1
ATO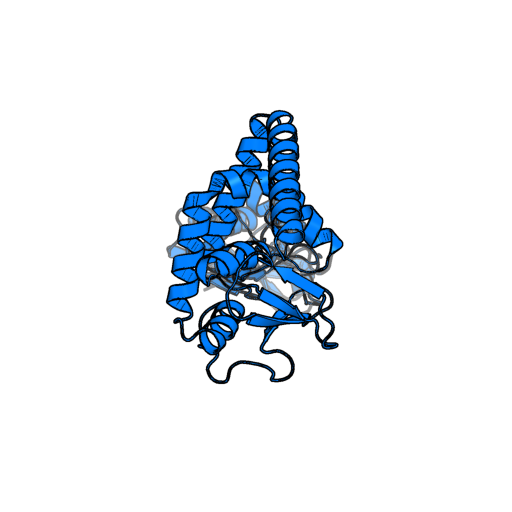M 732 C CA . VAL A 1 91 ? -24.575 -2.212 12.847 1.00 86.75 91 VAL A CA 1
ATOM 733 C C . VAL A 1 91 ? -24.396 -3.666 12.444 1.00 86.75 91 VAL A C 1
ATOM 735 O O . VAL A 1 91 ? -24.251 -4.538 13.299 1.00 86.75 91 VAL A O 1
ATOM 738 N N . GLU A 1 92 ? -24.407 -3.939 11.148 1.00 80.38 92 GLU A N 1
ATOM 739 C CA . GLU A 1 92 ? -24.176 -5.275 10.603 1.00 80.38 92 GLU A CA 1
ATOM 740 C C . GLU A 1 92 ? -22.855 -5.287 9.834 1.00 80.38 92 GLU A C 1
ATOM 742 O O . GLU A 1 92 ? -22.533 -4.338 9.118 1.00 80.38 92 GLU A O 1
ATOM 747 N N . PHE A 1 93 ? -22.042 -6.322 10.046 1.00 76.19 93 PHE A N 1
ATOM 748 C CA . PHE A 1 93 ? -20.750 -6.471 9.382 1.00 76.19 93 PHE A CA 1
ATOM 749 C C . PHE A 1 93 ? -20.814 -7.612 8.374 1.00 76.19 93 PHE A C 1
ATOM 751 O O . PHE A 1 93 ? -21.031 -8.770 8.740 1.00 76.19 93 PHE A O 1
ATOM 758 N N . HIS A 1 94 ? -20.584 -7.292 7.104 1.00 66.69 94 HIS A N 1
ATOM 759 C CA . HIS A 1 94 ? -20.499 -8.287 6.042 1.00 66.69 94 HIS A CA 1
ATOM 760 C C . HIS A 1 94 ? -19.051 -8.492 5.649 1.00 66.69 94 HIS A C 1
ATOM 762 O O . HIS A 1 94 ? -18.384 -7.549 5.231 1.00 66.69 94 HIS A O 1
ATOM 768 N N . ILE A 1 95 ? -18.594 -9.736 5.726 1.00 61.38 95 ILE A N 1
ATOM 769 C CA . ILE A 1 95 ? -17.333 -10.153 5.124 1.00 61.38 95 ILE A CA 1
ATOM 770 C C . ILE A 1 95 ? -17.569 -10.262 3.615 1.00 61.38 95 ILE A C 1
ATOM 772 O O . ILE A 1 95 ? -18.459 -10.996 3.186 1.00 61.38 95 ILE A O 1
ATOM 776 N N . ILE A 1 96 ? -16.811 -9.501 2.829 1.00 53.03 96 ILE A N 1
ATOM 777 C CA . ILE A 1 96 ? -16.924 -9.462 1.367 1.00 53.03 96 ILE A CA 1
ATOM 778 C C . ILE A 1 96 ? -16.091 -10.587 0.740 1.00 53.03 96 ILE A C 1
ATOM 780 O O . ILE A 1 96 ? -16.531 -11.170 -0.243 1.00 53.03 96 ILE A O 1
ATOM 784 N N . ASP A 1 97 ? -14.953 -10.955 1.343 1.00 44.78 97 ASP A N 1
ATOM 785 C CA . ASP A 1 97 ? -14.056 -11.992 0.817 1.00 44.78 97 ASP A CA 1
ATOM 786 C C . ASP A 1 97 ? -13.391 -12.856 1.902 1.00 44.78 97 ASP A C 1
ATOM 788 O O . ASP A 1 97 ? -13.427 -12.548 3.094 1.00 44.78 97 ASP A O 1
ATOM 792 N N . LYS A 1 98 ? -12.741 -13.953 1.478 1.00 40.41 98 LYS A N 1
ATOM 793 C CA . LYS A 1 98 ? -12.031 -14.922 2.347 1.00 40.41 98 LYS A CA 1
ATOM 794 C C . LYS A 1 98 ? -10.940 -14.301 3.238 1.00 40.41 98 LYS A C 1
ATOM 796 O O . LYS A 1 98 ? -10.550 -14.930 4.220 1.00 40.41 98 LYS A O 1
ATOM 801 N N . ASP A 1 99 ? -10.526 -13.071 2.943 1.00 40.97 99 ASP A N 1
ATOM 802 C CA . ASP A 1 99 ? -9.454 -12.341 3.627 1.00 40.97 99 ASP A CA 1
ATOM 803 C C . ASP A 1 99 ? -9.962 -11.418 4.756 1.00 40.97 99 ASP A C 1
ATOM 805 O O . ASP A 1 99 ? -9.233 -10.557 5.245 1.00 40.97 99 ASP A O 1
ATOM 809 N N . ASN A 1 100 ? -11.215 -11.603 5.198 1.00 46.50 100 ASN A N 1
ATOM 810 C CA . ASN A 1 100 ? -11.880 -10.839 6.268 1.00 46.50 100 ASN A CA 1
ATOM 811 C C . ASN A 1 100 ? -12.019 -9.324 6.004 1.00 46.50 100 ASN A C 1
ATOM 813 O O . ASN A 1 100 ? -12.342 -8.566 6.922 1.00 46.50 100 ASN A O 1
ATOM 817 N N . THR A 1 101 ? -11.836 -8.870 4.761 1.00 48.16 101 THR A N 1
ATOM 818 C CA . THR A 1 101 ? -12.242 -7.524 4.344 1.00 48.16 101 THR A CA 1
ATOM 819 C C . THR A 1 101 ? -13.762 -7.450 4.377 1.00 48.16 101 THR A C 1
ATOM 821 O O . THR A 1 101 ? -14.445 -8.276 3.767 1.00 48.16 101 THR A O 1
ATOM 824 N N . GLY A 1 102 ? -14.305 -6.480 5.108 1.00 60.31 102 GLY A N 1
ATOM 825 C CA . GLY A 1 102 ? -15.744 -6.351 5.278 1.00 60.31 102 GLY A CA 1
ATOM 826 C C . GLY A 1 102 ? -16.236 -4.916 5.330 1.00 60.31 102 GLY A C 1
ATOM 827 O O . GLY A 1 102 ? -15.462 -3.965 5.417 1.00 60.31 102 GLY A O 1
ATOM 828 N N . HIS A 1 103 ? -17.549 -4.769 5.243 1.00 67.25 103 HIS A N 1
ATOM 829 C CA . HIS A 1 103 ? -18.233 -3.486 5.179 1.00 67.25 103 HIS A CA 1
ATOM 830 C C . HIS A 1 103 ? -19.384 -3.434 6.184 1.00 67.25 103 HIS A C 1
ATOM 832 O O . HIS A 1 103 ? -20.009 -4.451 6.489 1.00 67.25 103 HIS A O 1
ATOM 838 N N . TRP A 1 104 ? -19.654 -2.229 6.683 1.00 77.19 104 TRP A N 1
ATOM 839 C CA . TRP A 1 104 ? -20.684 -1.952 7.680 1.00 77.19 104 TRP A CA 1
ATOM 840 C C . TRP A 1 104 ? -21.987 -1.511 7.018 1.00 77.19 104 TRP A C 1
ATOM 842 O O . TRP A 1 104 ? -21.988 -0.564 6.235 1.00 77.19 104 TRP A O 1
ATOM 852 N N . THR A 1 105 ? -23.091 -2.159 7.368 1.00 71.69 105 THR A N 1
ATOM 853 C CA . THR A 1 105 ? -24.434 -1.914 6.826 1.00 71.69 105 THR A CA 1
ATOM 854 C C . THR A 1 105 ? -25.460 -1.735 7.943 1.00 71.69 105 THR A C 1
ATOM 856 O O . THR A 1 105 ? -25.175 -1.916 9.134 1.00 71.69 105 THR A O 1
ATOM 859 N N . PHE A 1 106 ? -26.690 -1.396 7.550 1.00 74.56 106 PHE A N 1
ATOM 860 C CA . PHE A 1 106 ? -27.843 -1.543 8.424 1.00 74.56 106 PHE A CA 1
ATOM 861 C C . PHE A 1 106 ? -28.216 -3.008 8.574 1.00 74.56 106 PHE A C 1
ATOM 863 O O . PHE A 1 106 ? -28.353 -3.727 7.582 1.00 74.56 106 PHE A O 1
ATOM 870 N N . ARG A 1 107 ? -28.541 -3.396 9.807 1.00 78.38 107 ARG A N 1
ATOM 871 C CA . ARG A 1 107 ? -29.107 -4.709 10.109 1.00 78.38 107 ARG A CA 1
ATOM 872 C C . ARG A 1 107 ? -30.321 -5.011 9.225 1.00 78.38 107 ARG A C 1
ATOM 874 O O . ARG A 1 107 ? -31.359 -4.354 9.346 1.00 78.38 107 ARG A O 1
ATOM 881 N N . GLY A 1 108 ? -30.194 -6.005 8.346 1.00 62.94 108 GLY A N 1
ATOM 882 C CA . GLY A 1 108 ? -31.285 -6.506 7.501 1.00 62.94 108 GLY A CA 1
ATOM 883 C C . GLY A 1 108 ? -31.862 -5.514 6.480 1.00 62.94 108 GLY A C 1
ATOM 884 O O . GLY A 1 108 ? -32.898 -5.805 5.883 1.00 62.94 108 GLY A O 1
ATOM 885 N N . ARG A 1 109 ? -31.241 -4.342 6.275 1.00 63.50 109 ARG A N 1
ATOM 886 C CA . ARG A 1 109 ? -31.708 -3.316 5.315 1.00 63.50 109 ARG A CA 1
ATOM 887 C C . ARG A 1 109 ? -30.682 -2.959 4.238 1.00 63.50 109 ARG A C 1
ATOM 889 O O . ARG A 1 109 ? -31.000 -2.167 3.355 1.00 63.50 109 ARG A O 1
ATOM 896 N N . GLY A 1 110 ? -29.495 -3.565 4.271 1.00 61.06 110 GLY A N 1
ATOM 897 C CA . GLY A 1 110 ? -28.446 -3.324 3.281 1.00 61.06 110 GLY A CA 1
ATOM 898 C C . GLY A 1 110 ? -27.725 -1.986 3.484 1.00 61.06 110 GLY A C 1
ATOM 899 O O . GLY A 1 110 ? -27.619 -1.486 4.606 1.00 61.06 110 GLY A O 1
ATOM 900 N N . GLN A 1 111 ? -27.166 -1.434 2.406 1.00 57.31 111 GLN A N 1
ATOM 901 C CA . GLN A 1 111 ? -26.336 -0.225 2.457 1.00 57.31 111 GLN A CA 1
ATOM 902 C C . GLN A 1 111 ? -27.164 1.068 2.601 1.00 57.31 111 GLN A C 1
ATOM 904 O O . GLN A 1 111 ? -28.310 1.115 2.143 1.00 57.31 111 GLN A O 1
ATOM 909 N N . PRO A 1 112 ? -26.588 2.137 3.185 1.00 57.94 112 PRO A N 1
ATOM 910 C CA . PRO A 1 112 ? -27.180 3.472 3.144 1.00 57.94 112 PRO A CA 1
ATOM 911 C C . PRO A 1 112 ? -27.454 3.955 1.721 1.00 57.94 112 PRO A C 1
ATOM 913 O O . PRO A 1 112 ? -26.684 3.683 0.805 1.00 57.94 112 PRO A O 1
ATOM 916 N N . LYS A 1 113 ? -28.561 4.681 1.523 1.00 48.72 113 LYS A N 1
ATOM 917 C CA . LYS A 1 113 ? -28.933 5.210 0.196 1.00 48.72 113 LYS A CA 1
ATOM 918 C C . LYS A 1 113 ? -27.978 6.304 -0.284 1.00 48.72 113 LYS A C 1
ATOM 920 O O . LYS A 1 113 ? -27.743 6.410 -1.481 1.00 48.72 113 LYS A O 1
ATOM 925 N N . ASP A 1 114 ? -27.387 7.029 0.664 1.00 46.28 114 ASP A N 1
ATOM 926 C CA . ASP A 1 114 ? -26.400 8.081 0.441 1.00 46.28 114 ASP A CA 1
ATOM 927 C C . ASP A 1 114 ? -25.047 7.658 1.033 1.00 46.28 114 ASP A C 1
ATOM 929 O O . ASP A 1 114 ? -24.494 8.312 1.923 1.00 46.28 114 ASP A O 1
ATOM 933 N N . VAL A 1 115 ? -24.489 6.529 0.573 1.00 45.47 115 VAL A N 1
ATOM 934 C CA . VAL A 1 115 ? -23.049 6.300 0.753 1.00 45.47 115 VAL A CA 1
ATOM 935 C C . VAL A 1 115 ? -22.362 7.378 -0.075 1.00 45.47 115 VAL A C 1
ATOM 937 O O . VAL A 1 115 ? -22.146 7.204 -1.272 1.00 45.47 115 VAL A O 1
ATOM 940 N N . HIS A 1 116 ? -22.070 8.522 0.554 1.00 40.88 116 HIS A N 1
ATOM 941 C CA . HIS A 1 116 ? -21.115 9.479 0.018 1.00 40.88 116 HIS A CA 1
ATOM 942 C C . HIS A 1 116 ? -19.939 8.658 -0.501 1.00 40.88 116 HIS A C 1
ATOM 944 O O . HIS A 1 116 ? -19.367 7.860 0.244 1.00 40.88 116 HIS A O 1
ATOM 950 N N . THR A 1 117 ? -19.615 8.821 -1.779 1.00 37.97 117 THR A N 1
ATOM 951 C CA . THR A 1 117 ? -18.536 8.137 -2.510 1.00 37.97 117 THR A CA 1
ATOM 952 C C . THR A 1 117 ? -17.136 8.428 -1.941 1.00 37.97 117 THR A C 1
ATOM 954 O O . THR A 1 117 ? -16.126 8.152 -2.581 1.00 37.97 117 THR A O 1
ATOM 957 N N . ASP A 1 118 ? -17.077 8.970 -0.727 1.00 37.88 118 ASP A N 1
ATOM 958 C CA . ASP A 1 118 ? -15.913 9.436 -0.008 1.00 37.88 118 ASP A CA 1
ATOM 959 C C . ASP A 1 118 ? -15.465 8.367 1.007 1.00 37.88 118 ASP A C 1
ATOM 961 O O . ASP A 1 118 ? -16.083 8.144 2.049 1.00 37.88 118 ASP A O 1
ATOM 965 N N . LEU A 1 119 ? -14.356 7.704 0.672 1.00 53.59 119 LEU A N 1
ATOM 966 C CA . LEU A 1 119 ? -13.327 7.143 1.563 1.00 53.59 119 LEU A CA 1
ATOM 967 C C . LEU A 1 119 ? -13.806 6.473 2.883 1.00 53.59 119 LEU A C 1
ATOM 969 O O . LEU A 1 119 ? -14.002 7.134 3.911 1.00 53.59 119 LEU A O 1
ATOM 973 N N . ASN A 1 120 ? -13.918 5.134 2.874 1.00 59.09 120 ASN A N 1
ATOM 974 C CA . ASN A 1 120 ? -14.117 4.221 4.024 1.00 59.09 120 ASN A CA 1
ATOM 975 C C . ASN A 1 120 ? -15.013 4.736 5.174 1.00 59.09 120 ASN A C 1
ATOM 977 O O . ASN A 1 120 ? -14.721 4.522 6.355 1.00 59.09 120 ASN A O 1
ATOM 981 N N . ASN A 1 121 ? -16.104 5.440 4.861 1.00 69.44 121 ASN A N 1
ATOM 982 C CA . ASN A 1 121 ? -16.925 6.135 5.859 1.00 69.44 121 ASN A CA 1
ATOM 983 C C . ASN A 1 121 ? -18.146 5.329 6.340 1.00 69.44 121 ASN A C 1
ATOM 985 O O . ASN A 1 121 ? -18.983 5.820 7.090 1.00 69.44 121 ASN A O 1
ATOM 989 N N . CYS A 1 122 ? -18.255 4.074 5.913 1.00 74.75 122 CYS A N 1
ATOM 990 C CA . CYS A 1 122 ? -19.490 3.292 5.942 1.00 74.75 122 CYS A CA 1
ATOM 991 C C . CYS A 1 122 ? -20.031 3.073 7.360 1.00 74.75 122 CYS A C 1
ATOM 993 O O . CYS A 1 122 ? -21.227 3.224 7.591 1.00 74.75 122 CYS A O 1
ATOM 995 N N . LEU A 1 123 ? -19.144 2.821 8.330 1.00 82.94 123 LEU A N 1
ATOM 996 C CA . LEU A 1 123 ? -19.536 2.718 9.738 1.00 82.94 123 LEU A CA 1
ATOM 997 C C . LEU A 1 123 ? -20.146 4.026 10.256 1.00 82.94 123 LEU A C 1
ATOM 999 O O . LEU A 1 123 ? -21.182 4.015 10.917 1.00 82.94 123 LEU A O 1
ATOM 1003 N N . PHE A 1 124 ? -19.502 5.155 9.959 1.00 85.19 124 PHE A N 1
ATOM 1004 C CA . PHE A 1 124 ? -19.964 6.462 10.413 1.00 85.19 124 PHE A CA 1
ATOM 1005 C C . PHE A 1 124 ? -21.282 6.842 9.748 1.00 85.19 124 PHE A C 1
ATOM 1007 O O . PHE A 1 124 ? -22.142 7.379 10.432 1.00 85.19 124 PHE A O 1
ATOM 1014 N N . SER A 1 125 ? -21.476 6.517 8.467 1.00 81.44 125 SER A N 1
ATOM 1015 C CA . SER A 1 125 ? -22.744 6.743 7.764 1.00 81.44 125 SER A CA 1
ATOM 1016 C C . SER A 1 125 ? -23.895 5.932 8.364 1.00 81.44 125 SER A C 1
ATOM 1018 O O . SER A 1 125 ? -24.959 6.487 8.629 1.00 81.44 125 SER A O 1
ATOM 1020 N N . VAL A 1 126 ? -23.679 4.643 8.655 1.00 84.75 126 VAL A N 1
ATOM 1021 C CA . VAL A 1 126 ? -24.701 3.783 9.282 1.00 84.75 126 VAL A CA 1
ATOM 1022 C C . VAL A 1 126 ? -25.104 4.309 10.662 1.00 84.75 126 VAL A C 1
ATOM 1024 O O . VAL A 1 126 ? -26.285 4.310 11.015 1.00 84.75 126 VAL A O 1
ATOM 1027 N N . ILE A 1 127 ? -24.136 4.769 11.456 1.00 89.81 127 ILE A N 1
ATOM 1028 C CA . ILE A 1 127 ? -24.409 5.332 12.783 1.00 89.81 127 ILE A CA 1
ATOM 1029 C C . ILE A 1 127 ? -25.057 6.719 12.669 1.00 89.81 127 ILE A C 1
ATOM 1031 O O . ILE A 1 127 ? -25.968 7.036 13.434 1.00 89.81 127 ILE A O 1
ATOM 1035 N N . ALA A 1 128 ? -24.623 7.541 11.714 1.00 87.31 128 ALA A N 1
ATOM 1036 C CA . ALA A 1 128 ? -25.162 8.875 11.472 1.00 87.31 128 ALA A CA 1
ATOM 1037 C C . ALA A 1 128 ? -26.665 8.839 11.190 1.00 87.31 128 ALA A C 1
ATOM 1039 O O . ALA A 1 128 ? -27.424 9.582 11.806 1.00 87.31 128 ALA A O 1
ATOM 1040 N N . GLU A 1 129 ? -27.110 7.923 10.330 1.00 85.69 129 GLU A N 1
ATOM 1041 C CA . GLU A 1 129 ? -28.527 7.794 9.975 1.00 85.69 129 GLU A CA 1
ATOM 1042 C C . GLU A 1 129 ? -29.393 7.361 11.171 1.00 85.69 129 GLU A C 1
ATOM 1044 O O . GLU A 1 129 ? -30.522 7.820 11.321 1.00 85.69 129 GLU A O 1
ATOM 1049 N N . GLN A 1 130 ? -28.855 6.528 12.068 1.00 90.50 130 GLN A N 1
ATOM 1050 C CA . GLN A 1 130 ? -29.571 6.073 13.267 1.00 90.50 130 GLN A CA 1
ATOM 1051 C C . GLN A 1 130 ? -29.595 7.106 14.396 1.00 90.50 130 GLN A C 1
ATOM 1053 O O . GLN A 1 130 ? -30.510 7.101 15.217 1.00 90.50 130 GLN A O 1
ATOM 1058 N N . THR A 1 131 ? -28.585 7.972 14.466 1.00 89.06 131 THR A N 1
ATOM 1059 C CA . THR A 1 131 ? -28.414 8.933 15.569 1.00 89.06 131 THR A CA 1
ATOM 1060 C C . THR A 1 131 ? -28.826 10.357 15.203 1.00 89.06 131 THR A C 1
ATOM 1062 O O . THR A 1 131 ? -29.018 11.181 16.093 1.00 89.06 131 THR A O 1
ATOM 1065 N N . GLY A 1 132 ? -28.937 10.671 13.909 1.00 86.94 132 GLY A N 1
ATOM 1066 C CA . GLY A 1 132 ? -29.131 12.029 13.400 1.00 86.94 132 GLY A CA 1
ATOM 1067 C C . GLY A 1 132 ? -27.877 12.913 13.471 1.00 86.94 132 GLY A C 1
ATOM 1068 O O . GLY A 1 132 ? -27.945 14.088 13.118 1.00 86.94 132 GLY A O 1
ATOM 1069 N N . ILE A 1 133 ? -26.735 12.380 13.921 1.00 88.25 133 ILE A N 1
ATOM 1070 C CA . ILE A 1 133 ? -25.456 13.104 13.967 1.00 88.25 133 ILE A CA 1
ATOM 1071 C C . ILE A 1 133 ? -24.775 12.969 12.607 1.00 88.25 133 ILE A C 1
ATOM 1073 O O . ILE A 1 133 ? -24.735 11.883 12.043 1.00 88.25 133 ILE A O 1
ATOM 1077 N N . ASN A 1 134 ? -24.189 14.041 12.078 1.00 88.62 134 ASN A N 1
ATOM 1078 C CA . ASN A 1 134 ? -23.486 13.975 10.799 1.00 88.62 134 ASN A CA 1
ATOM 1079 C C . ASN A 1 134 ? -22.294 12.984 10.839 1.00 88.62 134 ASN A C 1
ATOM 1081 O O . ASN A 1 134 ? -21.538 12.940 11.809 1.00 88.62 134 ASN A O 1
ATOM 1085 N N . ALA A 1 135 ? -22.083 12.212 9.765 1.00 85.25 135 ALA A N 1
ATOM 1086 C CA . ALA A 1 135 ? -21.027 11.192 9.702 1.00 85.25 135 ALA A CA 1
ATOM 1087 C C . ALA A 1 135 ? -19.603 11.770 9.828 1.00 85.25 135 ALA A C 1
ATOM 1089 O O . ALA A 1 135 ? -18.769 11.212 10.545 1.00 85.25 135 ALA A O 1
ATOM 1090 N N . ALA A 1 136 ? -19.320 12.904 9.179 1.00 81.69 136 ALA A N 1
ATOM 1091 C CA . ALA A 1 136 ? -18.025 13.575 9.294 1.00 81.69 136 ALA A CA 1
ATOM 1092 C C . ALA A 1 136 ? -17.805 14.108 10.717 1.00 81.69 136 ALA A C 1
ATOM 1094 O O . ALA A 1 136 ? -16.703 14.005 11.261 1.00 81.69 136 ALA A O 1
ATOM 1095 N N . GLU A 1 137 ? -18.867 14.604 11.353 1.00 89.19 137 GLU A N 1
ATOM 1096 C CA . GLU A 1 137 ? -18.828 15.020 12.752 1.00 89.19 137 GLU A CA 1
ATOM 1097 C C . GLU A 1 137 ? -18.562 13.837 13.695 1.00 89.19 137 GLU A C 1
ATOM 1099 O O . GLU A 1 137 ? -17.703 13.937 14.574 1.00 89.19 137 GLU A O 1
ATOM 1104 N N . LEU A 1 138 ? -19.225 12.692 13.495 1.00 90.44 138 LEU A N 1
ATOM 1105 C CA . LEU A 1 138 ? -18.951 11.469 14.254 1.00 90.44 138 LEU A CA 1
ATOM 1106 C C . LEU A 1 138 ? -17.493 11.031 14.104 1.00 90.44 138 LEU A C 1
ATOM 1108 O O . LEU A 1 138 ? -16.845 10.729 15.110 1.00 90.44 138 LEU A O 1
ATOM 1112 N N . ARG A 1 139 ? -16.950 11.042 12.880 1.00 87.56 139 ARG A N 1
ATOM 1113 C CA . ARG A 1 139 ? -15.543 10.708 12.618 1.00 87.56 139 ARG A CA 1
ATOM 1114 C C . ARG A 1 139 ? -14.606 11.657 13.366 1.00 87.56 139 ARG A C 1
ATOM 1116 O O . ARG A 1 139 ? -13.748 11.192 14.117 1.00 87.56 139 ARG A O 1
ATOM 1123 N N . GLN A 1 140 ? -14.812 12.970 13.260 1.00 89.44 140 GLN A N 1
ATOM 1124 C CA . GLN A 1 140 ? -13.995 13.963 13.967 1.00 89.44 140 GLN A CA 1
ATOM 1125 C C . GLN A 1 140 ? -14.065 13.813 15.492 1.00 89.44 140 GLN A C 1
ATOM 1127 O O . GLN A 1 140 ? -13.026 13.796 16.157 1.00 89.44 140 GLN A O 1
ATOM 1132 N N . ARG A 1 141 ? -15.266 13.663 16.065 1.00 92.56 141 ARG A N 1
ATOM 1133 C CA . ARG A 1 141 ? -15.445 13.463 17.514 1.00 92.56 141 ARG A CA 1
ATOM 1134 C C . ARG A 1 141 ? -14.788 12.164 17.990 1.00 92.56 141 ARG A C 1
ATOM 1136 O O . ARG A 1 141 ? -14.172 12.143 19.056 1.00 92.56 141 ARG A O 1
ATOM 1143 N N . THR A 1 142 ? -14.846 11.108 17.180 1.00 92.06 142 THR A N 1
ATOM 1144 C CA . THR A 1 142 ? -14.179 9.824 17.450 1.00 92.06 142 THR A CA 1
ATOM 1145 C C . THR A 1 142 ? -12.658 9.981 17.471 1.00 92.06 142 THR A C 1
ATOM 1147 O O . THR A 1 142 ? -12.019 9.581 18.444 1.00 92.06 142 THR A O 1
ATOM 1150 N N . ILE A 1 143 ? -12.074 10.639 16.463 1.00 88.88 143 ILE A N 1
ATOM 1151 C CA . ILE A 1 143 ? -10.633 10.946 16.403 1.00 88.88 143 ILE A CA 1
ATOM 1152 C C . ILE A 1 143 ? -10.196 11.740 17.639 1.00 88.88 143 ILE A C 1
ATOM 1154 O O . ILE A 1 143 ? -9.211 11.391 18.293 1.00 88.88 143 ILE A O 1
ATOM 1158 N N . GLN A 1 144 ? -10.940 12.789 18.001 1.00 92.12 144 GLN A N 1
ATOM 1159 C CA . GLN A 1 144 ? -10.640 13.596 19.186 1.00 92.12 144 GLN A CA 1
ATOM 1160 C C . GLN A 1 144 ? -10.667 12.756 20.466 1.00 92.12 144 GLN A C 1
ATOM 1162 O O . GLN A 1 144 ? -9.784 12.899 21.317 1.00 92.12 144 GLN A O 1
ATOM 1167 N N . GLN A 1 145 ? -11.645 11.858 20.597 1.00 91.38 145 GLN A N 1
ATOM 1168 C CA . GLN A 1 145 ? -11.751 10.986 21.758 1.00 91.38 145 GLN A CA 1
ATOM 1169 C C . GLN A 1 145 ? -10.585 9.995 21.847 1.00 91.38 145 GLN A C 1
ATOM 1171 O O . GLN A 1 145 ? -10.050 9.780 22.938 1.00 91.38 145 GLN A O 1
ATOM 1176 N N . LEU A 1 146 ? -10.139 9.440 20.718 1.00 90.12 146 LEU A N 1
ATOM 1177 C CA . LEU A 1 146 ? -8.973 8.556 20.671 1.00 90.12 146 LEU A CA 1
ATOM 1178 C C . LEU A 1 146 ? -7.685 9.312 21.015 1.00 90.12 146 LEU A C 1
ATOM 1180 O O . LEU A 1 146 ? -6.915 8.840 21.847 1.00 90.12 146 LEU A O 1
ATOM 1184 N N . LYS A 1 147 ? -7.485 10.526 20.481 1.00 90.75 147 LYS A N 1
ATOM 1185 C CA . LYS A 1 147 ? -6.330 11.383 20.813 1.00 90.75 147 LYS A CA 1
ATOM 1186 C C . LYS A 1 147 ? -6.240 11.694 22.303 1.00 90.75 147 LYS A C 1
ATOM 1188 O O . LYS A 1 147 ? -5.170 11.561 22.894 1.00 90.75 147 LYS A O 1
ATOM 1193 N N . ARG A 1 148 ? -7.364 12.054 22.932 1.00 90.31 148 ARG A N 1
ATOM 1194 C CA . ARG A 1 148 ? -7.433 12.316 24.383 1.00 90.31 148 ARG A CA 1
ATOM 1195 C C . ARG A 1 148 ? -7.035 11.099 25.218 1.00 90.31 148 ARG A C 1
ATOM 1197 O O . ARG A 1 148 ? -6.495 11.258 26.308 1.00 90.31 148 ARG A O 1
ATOM 1204 N N . ASN A 1 149 ? -7.272 9.898 24.696 1.00 87.75 149 ASN A N 1
ATOM 1205 C CA . ASN A 1 149 ? -7.049 8.637 25.393 1.00 87.75 149 ASN A CA 1
ATOM 1206 C C . ASN A 1 149 ? -5.932 7.789 24.764 1.00 87.75 149 ASN A C 1
ATOM 1208 O O . ASN A 1 149 ? -5.873 6.589 25.019 1.00 87.75 149 ASN A O 1
ATOM 1212 N N . VAL A 1 150 ? -5.014 8.381 23.991 1.00 87.50 150 VAL A N 1
ATOM 1213 C CA . VAL A 1 150 ? -4.023 7.627 23.195 1.00 87.50 150 VAL A CA 1
ATOM 1214 C C . VAL A 1 150 ? -3.138 6.705 24.040 1.00 87.50 150 VAL A C 1
ATOM 1216 O O . VAL A 1 150 ? -2.820 5.597 23.628 1.00 87.50 150 VAL A O 1
ATOM 1219 N N . ARG A 1 151 ? -2.794 7.108 25.270 1.00 84.88 151 ARG A N 1
ATOM 1220 C CA . ARG A 1 151 ? -2.034 6.258 26.206 1.00 84.88 151 ARG A CA 1
ATOM 1221 C C . ARG A 1 151 ? -2.847 5.072 26.710 1.00 84.88 151 ARG A C 1
ATOM 1223 O O . ARG A 1 151 ? -2.299 4.002 26.942 1.00 84.88 151 ARG A O 1
ATOM 1230 N N . LEU A 1 152 ? -4.146 5.277 26.923 1.00 82.88 152 LEU A N 1
ATOM 1231 C CA . LEU A 1 152 ? -5.041 4.196 27.304 1.00 82.88 152 LEU A CA 1
ATOM 1232 C C . LEU A 1 152 ? -5.176 3.223 26.134 1.00 82.88 152 LEU A C 1
ATOM 1234 O O . LEU A 1 152 ? -4.995 2.033 26.343 1.00 82.88 152 LEU A O 1
ATOM 1238 N N . LEU A 1 153 ? -5.384 3.737 24.918 1.00 83.00 153 LEU A N 1
ATOM 1239 C CA . LEU A 1 153 ? -5.407 2.945 23.691 1.00 83.00 153 LEU A CA 1
ATOM 1240 C C . LEU A 1 153 ? -4.128 2.110 23.525 1.00 83.00 153 LEU A C 1
ATOM 1242 O O . LEU A 1 153 ? -4.228 0.902 23.346 1.00 83.00 153 LEU A O 1
ATOM 1246 N N . ALA A 1 154 ? -2.951 2.724 23.695 1.00 82.25 154 ALA A N 1
ATOM 1247 C CA . ALA A 1 154 ? -1.654 2.043 23.671 1.00 82.25 154 ALA A CA 1
ATOM 1248 C C . ALA A 1 154 ? -1.615 0.837 24.628 1.00 82.25 154 ALA A C 1
ATOM 1250 O O . ALA A 1 154 ? -1.278 -0.269 24.225 1.00 82.25 154 ALA A O 1
ATOM 1251 N N . ASN A 1 155 ? -2.064 1.013 25.877 1.00 79.75 155 ASN A N 1
ATOM 1252 C CA . ASN A 1 155 ? -2.099 -0.075 26.863 1.00 79.75 155 ASN A CA 1
ATOM 1253 C C . ASN A 1 155 ? -3.025 -1.242 26.475 1.00 79.75 155 ASN A C 1
ATOM 1255 O O . ASN A 1 155 ? -2.851 -2.345 26.989 1.00 79.75 155 ASN A O 1
ATOM 1259 N N . TYR A 1 156 ? -4.016 -1.003 25.613 1.00 74.19 156 TYR A N 1
ATOM 1260 C CA . TYR A 1 156 ? -4.935 -2.030 25.130 1.00 74.19 156 TYR A CA 1
ATOM 1261 C C . TYR A 1 156 ? -4.502 -2.648 23.800 1.00 74.19 156 TYR A C 1
ATOM 1263 O O . TYR A 1 156 ? -5.151 -3.597 23.367 1.00 74.19 156 TYR A O 1
ATOM 1271 N N . MET A 1 157 ? -3.429 -2.174 23.154 1.00 74.00 157 MET A N 1
ATOM 1272 C CA . MET A 1 157 ? -3.117 -2.593 21.784 1.00 74.00 157 MET A CA 1
ATOM 1273 C C . MET A 1 157 ? -2.916 -4.096 21.642 1.00 74.00 157 MET A C 1
ATOM 1275 O O . MET A 1 157 ? -3.522 -4.707 20.768 1.00 74.00 157 MET A O 1
ATOM 1279 N N . LYS A 1 158 ? -2.175 -4.726 22.557 1.00 70.00 158 LYS A N 1
ATOM 1280 C CA . LYS A 1 158 ? -1.986 -6.185 22.543 1.00 70.00 158 LYS A CA 1
ATOM 1281 C C . LYS A 1 158 ? -3.302 -6.958 22.709 1.00 70.00 158 LYS A C 1
ATOM 1283 O O . LYS A 1 158 ? -3.502 -7.978 22.057 1.00 70.00 158 LYS A O 1
ATOM 1288 N N . GLU A 1 159 ? -4.205 -6.489 23.573 1.00 69.50 159 GLU A N 1
ATOM 1289 C CA . GLU A 1 159 ? -5.519 -7.122 23.773 1.00 69.50 159 GLU A CA 1
ATOM 1290 C C . GLU A 1 159 ? -6.428 -6.919 22.562 1.00 69.50 159 GLU A C 1
ATOM 1292 O O . GLU A 1 159 ? -7.150 -7.834 22.171 1.00 69.50 159 GLU A O 1
ATOM 1297 N N . ILE A 1 160 ? -6.365 -5.742 21.946 1.00 68.88 160 ILE A N 1
ATOM 1298 C CA . ILE A 1 160 ? -7.100 -5.436 20.729 1.00 68.88 160 ILE A CA 1
ATOM 1299 C C . ILE A 1 160 ? -6.640 -6.347 19.589 1.00 68.88 160 ILE A C 1
ATOM 1301 O O . ILE A 1 160 ? -7.471 -7.081 19.062 1.00 68.88 160 ILE A O 1
ATOM 1305 N N . LEU A 1 161 ? -5.336 -6.391 19.300 1.00 66.25 161 LEU A N 1
ATOM 1306 C CA . LEU A 1 161 ? -4.760 -7.261 18.266 1.00 66.25 161 LEU A CA 1
ATOM 1307 C C . LEU A 1 161 ? -5.143 -8.728 18.484 1.00 66.25 161 LEU A C 1
ATOM 1309 O O . LEU A 1 161 ? -5.500 -9.449 17.552 1.00 66.25 161 LEU A O 1
ATOM 1313 N N . TRP A 1 162 ? -5.134 -9.172 19.742 1.00 65.75 162 TRP A N 1
ATOM 1314 C CA . TRP A 1 162 ? -5.578 -10.513 20.105 1.00 65.75 162 TRP A CA 1
ATOM 1315 C C . TRP A 1 162 ? -7.077 -10.740 19.840 1.00 65.75 162 TRP A C 1
ATOM 1317 O O . TRP A 1 162 ? -7.462 -11.790 19.317 1.00 65.75 162 TRP A O 1
ATOM 1327 N N . LEU A 1 163 ? -7.937 -9.771 20.179 1.00 63.12 163 LEU A N 1
ATOM 1328 C CA . LEU A 1 163 ? -9.382 -9.849 19.941 1.00 63.12 163 LEU A CA 1
ATOM 1329 C C . LEU A 1 163 ? -9.716 -9.909 18.450 1.00 63.12 163 LEU A C 1
ATOM 1331 O O . LEU A 1 163 ? -10.672 -10.588 18.081 1.00 63.12 163 LEU A O 1
ATOM 1335 N N . GLU A 1 164 ? -8.948 -9.235 17.607 1.00 60.59 164 GLU A N 1
ATOM 1336 C CA . GLU A 1 164 ? -9.127 -9.263 16.156 1.00 60.59 164 GLU A CA 1
ATOM 1337 C C . GLU A 1 164 ? -8.750 -10.613 15.553 1.00 60.59 164 GLU A C 1
ATOM 1339 O O . GLU A 1 164 ? -9.534 -11.195 14.800 1.00 60.59 164 GLU A O 1
ATOM 1344 N N . GLN A 1 165 ? -7.603 -11.168 15.965 1.00 59.41 165 GLN A N 1
ATOM 1345 C CA . GLN A 1 165 ? -7.154 -12.499 15.549 1.00 59.41 165 GLN A CA 1
ATOM 1346 C C . GLN A 1 165 ? -8.153 -13.598 15.946 1.00 59.41 165 GLN A C 1
ATOM 1348 O O . GLN A 1 165 ? -8.333 -14.574 15.219 1.00 59.41 165 GLN A O 1
ATOM 1353 N N . LYS A 1 166 ? -8.813 -13.452 17.103 1.00 60.06 166 LYS A N 1
ATOM 1354 C CA . LYS A 1 166 ? -9.765 -14.438 17.641 1.00 60.06 166 LYS A CA 1
ATOM 1355 C C . LYS A 1 166 ? -11.188 -14.287 17.106 1.00 60.06 166 LYS A C 1
ATOM 1357 O O . LYS A 1 166 ? -11.838 -15.302 16.874 1.00 60.06 166 LYS A O 1
ATOM 1362 N N . ASN A 1 167 ? -11.681 -13.058 16.937 1.00 52.81 167 ASN A N 1
ATOM 1363 C CA . ASN A 1 167 ? -13.096 -12.800 16.643 1.00 52.81 167 ASN A CA 1
ATOM 1364 C C . ASN A 1 167 ? -13.393 -12.496 15.168 1.00 52.81 167 ASN A C 1
ATOM 1366 O O . ASN A 1 167 ? -14.536 -12.172 14.860 1.00 52.81 167 ASN A O 1
ATOM 1370 N N . ARG A 1 168 ? -12.408 -12.606 14.259 1.00 50.12 168 ARG A N 1
ATOM 1371 C CA . ARG A 1 168 ? -12.577 -12.394 12.801 1.00 50.12 168 ARG A CA 1
ATOM 1372 C C . ARG A 1 168 ? -13.139 -11.017 12.409 1.00 50.12 168 ARG A C 1
ATOM 1374 O O . ARG A 1 168 ? -13.669 -10.855 11.316 1.00 50.12 168 ARG A O 1
ATOM 1381 N N . ILE A 1 169 ? -13.016 -10.020 13.282 1.00 49.75 169 ILE A N 1
ATOM 1382 C CA . ILE A 1 169 ? -13.300 -8.620 12.953 1.00 49.75 169 ILE A CA 1
ATOM 1383 C C . ILE A 1 169 ? -11.940 -7.939 12.854 1.00 49.75 169 ILE A C 1
ATOM 1385 O O . ILE A 1 169 ? -11.277 -7.760 13.873 1.00 49.75 169 ILE A O 1
ATOM 1389 N N . VAL A 1 170 ? -11.513 -7.643 11.629 1.00 45.84 170 VAL A N 1
ATOM 1390 C CA . VAL A 1 170 ? -10.160 -7.166 11.307 1.00 45.84 170 VAL A CA 1
ATOM 1391 C C . VAL A 1 170 ? -10.130 -5.634 11.272 1.00 45.84 170 VAL A C 1
ATOM 1393 O O . VAL A 1 170 ? -10.923 -5.013 10.562 1.00 45.84 170 VAL A O 1
ATOM 1396 N N . LEU A 1 171 ? -9.224 -5.008 12.031 1.00 44.25 171 LEU A N 1
ATOM 1397 C CA . LEU A 1 171 ? -8.749 -3.647 11.785 1.00 44.25 171 LEU A CA 1
ATOM 1398 C C . LEU A 1 171 ? -7.922 -3.696 10.508 1.00 44.25 171 LEU A C 1
ATOM 1400 O O . LEU A 1 171 ? -6.835 -4.264 10.449 1.00 44.25 171 LEU A O 1
ATOM 1404 N N . LEU A 1 172 ? -8.467 -3.095 9.466 1.00 43.78 172 LEU A N 1
ATOM 1405 C CA . LEU A 1 172 ? -7.780 -2.938 8.199 1.00 43.78 172 LEU A CA 1
ATOM 1406 C C . LEU A 1 172 ? -6.845 -1.722 8.320 1.00 43.78 172 LEU A C 1
ATOM 1408 O O . LEU A 1 172 ? -7.218 -0.603 7.989 1.00 43.78 172 LEU A O 1
ATOM 1412 N N . THR A 1 173 ? -5.641 -1.917 8.848 1.00 41.38 173 THR A N 1
ATOM 1413 C CA . THR A 1 173 ? -4.528 -0.996 8.582 1.00 41.38 173 THR A CA 1
ATOM 1414 C C . THR A 1 173 ? -3.877 -1.467 7.295 1.00 41.38 173 THR A C 1
ATOM 1416 O O . THR A 1 173 ? -3.280 -2.544 7.274 1.00 41.38 173 THR A O 1
ATOM 1419 N N . GLY A 1 174 ? -4.041 -0.708 6.216 1.00 49.19 174 GLY A N 1
ATOM 1420 C CA . GLY A 1 174 ? -3.378 -1.017 4.963 1.00 49.19 174 GLY A CA 1
ATOM 1421 C C . GLY A 1 174 ? -1.858 -1.000 5.128 1.00 49.19 174 GLY A C 1
ATOM 1422 O O . GLY A 1 174 ? -1.297 -0.111 5.770 1.00 49.19 174 GLY A O 1
ATOM 1423 N N . GLY A 1 175 ? -1.229 -2.055 4.619 1.00 53.62 175 GLY A N 1
ATOM 1424 C CA . GLY A 1 175 ? 0.096 -2.483 5.037 1.00 53.62 175 GLY A CA 1
ATOM 1425 C C . GLY A 1 175 ? 1.284 -2.107 4.162 1.00 53.62 175 GLY A C 1
ATOM 1426 O O . GLY A 1 175 ? 2.410 -2.359 4.563 1.00 53.62 175 GLY A O 1
ATOM 1427 N N . ALA A 1 176 ? 1.083 -1.531 2.979 1.00 73.62 176 ALA A N 1
ATOM 1428 C CA . ALA A 1 176 ? 2.153 -1.277 2.025 1.00 73.62 176 ALA A CA 1
ATOM 1429 C C . ALA A 1 176 ? 3.015 -0.083 2.457 1.00 73.62 176 ALA A C 1
ATOM 1431 O O . ALA A 1 176 ? 2.513 1.009 2.721 1.00 73.62 176 ALA A O 1
ATOM 1432 N N . ARG A 1 177 ? 4.341 -0.243 2.463 1.00 78.06 177 ARG A N 1
ATOM 1433 C CA . ARG A 1 177 ? 5.270 0.883 2.646 1.00 78.06 177 ARG A CA 1
ATOM 1434 C C . ARG A 1 177 ? 6.570 0.721 1.873 1.00 78.06 177 ARG A C 1
ATOM 1436 O O . ARG A 1 177 ? 7.041 -0.391 1.637 1.00 78.06 177 ARG A O 1
ATOM 1443 N N . TYR A 1 178 ? 7.203 1.855 1.589 1.00 83.38 178 TYR A N 1
ATOM 1444 C CA . TYR A 1 178 ? 8.615 1.928 1.239 1.00 83.38 178 TYR A CA 1
ATOM 1445 C C . TYR A 1 178 ? 9.309 2.983 2.098 1.00 83.38 178 TYR A C 1
ATOM 1447 O O . TYR A 1 178 ? 8.948 4.154 2.041 1.00 83.38 178 TYR A O 1
ATOM 1455 N N . ILE A 1 179 ? 10.297 2.557 2.888 1.00 75.75 179 ILE A N 1
ATOM 1456 C CA . ILE A 1 179 ? 11.111 3.422 3.764 1.00 75.75 179 ILE A CA 1
ATOM 1457 C C . ILE A 1 179 ? 12.618 3.247 3.506 1.00 75.75 179 ILE A C 1
ATOM 1459 O O . ILE A 1 179 ? 13.436 3.597 4.355 1.00 75.75 179 ILE A O 1
ATOM 1463 N N . GLY A 1 180 ? 12.976 2.634 2.373 1.00 74.69 180 GLY A N 1
ATOM 1464 C CA . GLY A 1 180 ? 14.366 2.382 2.002 1.00 74.69 180 GLY A CA 1
ATOM 1465 C C . GLY A 1 180 ? 15.121 3.677 1.721 1.00 74.69 180 GLY A C 1
ATOM 1466 O O . GLY A 1 180 ? 14.535 4.667 1.290 1.00 74.69 180 GLY A O 1
ATOM 1467 N N . THR A 1 181 ? 16.431 3.666 1.951 1.00 85.56 181 THR A N 1
ATOM 1468 C CA . THR A 1 181 ? 17.297 4.845 1.772 1.00 85.56 181 THR A CA 1
ATOM 1469 C C . THR A 1 181 ? 18.338 4.644 0.675 1.00 85.56 181 THR A C 1
ATOM 1471 O O . THR A 1 181 ? 19.233 5.470 0.510 1.00 85.56 181 THR A O 1
ATOM 1474 N N . SER A 1 182 ? 18.246 3.533 -0.062 1.00 90.94 182 SER A N 1
ATOM 1475 C CA . SER A 1 182 ? 19.222 3.157 -1.077 1.00 90.94 182 SER A CA 1
ATOM 1476 C C . SER A 1 182 ? 18.631 2.301 -2.201 1.00 90.94 182 SER A C 1
ATOM 1478 O O . SER A 1 182 ? 17.595 1.647 -2.041 1.00 90.94 182 SER A O 1
ATOM 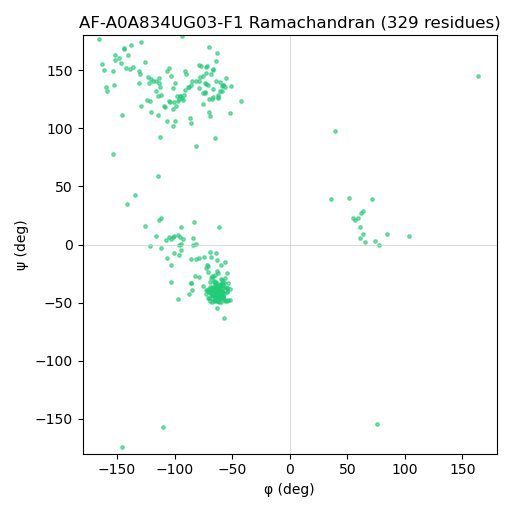1480 N N . ALA A 1 183 ? 19.363 2.230 -3.319 1.00 94.62 183 ALA A N 1
ATOM 1481 C CA . ALA A 1 183 ? 19.112 1.281 -4.407 1.00 94.62 183 ALA A CA 1
ATOM 1482 C C . ALA A 1 183 ? 19.074 -0.175 -3.910 1.00 94.62 183 ALA A C 1
ATOM 1484 O O . ALA A 1 183 ? 18.220 -0.946 -4.334 1.00 94.62 183 ALA A O 1
ATOM 1485 N N . ALA A 1 184 ? 19.922 -0.537 -2.942 1.00 94.50 184 ALA A N 1
ATOM 1486 C CA . ALA A 1 184 ? 19.934 -1.877 -2.358 1.00 94.50 184 ALA A CA 1
ATOM 1487 C C . ALA A 1 184 ? 18.630 -2.212 -1.608 1.00 94.50 184 ALA A C 1
ATOM 1489 O O . ALA A 1 184 ? 18.198 -3.363 -1.607 1.00 94.50 184 ALA A O 1
ATOM 1490 N N . ASP A 1 185 ? 17.972 -1.226 -0.992 1.00 87.38 185 ASP A N 1
ATOM 1491 C CA . ASP A 1 185 ? 16.677 -1.446 -0.338 1.00 87.38 185 ASP A CA 1
ATOM 1492 C C . ASP A 1 185 ? 15.540 -1.579 -1.351 1.00 87.38 185 ASP A C 1
ATOM 1494 O O . ASP A 1 185 ? 14.630 -2.379 -1.148 1.00 87.38 185 ASP A O 1
ATOM 1498 N N . ALA A 1 186 ? 15.595 -0.825 -2.454 1.00 94.44 186 ALA A N 1
ATOM 1499 C CA . ALA A 1 186 ? 14.666 -1.021 -3.565 1.00 94.44 186 ALA A CA 1
ATOM 1500 C C . ALA A 1 186 ? 14.851 -2.404 -4.208 1.00 94.44 186 ALA A C 1
ATOM 1502 O O . ALA A 1 186 ? 13.865 -3.087 -4.467 1.00 94.44 186 ALA A O 1
ATOM 1503 N N . SER A 1 187 ? 16.102 -2.840 -4.382 1.00 97.00 187 SER A N 1
ATOM 1504 C CA . SER A 1 187 ? 16.463 -4.152 -4.928 1.00 97.00 187 SER A CA 1
ATOM 1505 C C . SER A 1 187 ? 15.774 -5.292 -4.176 1.00 97.00 187 SER A C 1
ATOM 1507 O O . SER A 1 187 ? 15.106 -6.121 -4.791 1.00 97.00 187 SER A O 1
ATOM 1509 N N . LYS A 1 188 ? 15.816 -5.258 -2.835 1.00 96.31 188 LYS A N 1
ATOM 1510 C CA . LYS A 1 188 ? 15.124 -6.237 -1.981 1.00 96.31 188 LYS A CA 1
ATOM 1511 C C . LYS A 1 188 ? 13.624 -6.284 -2.250 1.00 96.31 188 LYS A C 1
ATOM 1513 O O . LYS A 1 188 ? 13.071 -7.365 -2.347 1.00 96.31 188 LYS A O 1
ATOM 1518 N N . ILE A 1 189 ? 12.969 -5.136 -2.425 1.00 95.62 189 ILE A N 1
ATOM 1519 C CA . ILE A 1 189 ? 11.528 -5.098 -2.722 1.00 95.62 189 ILE A CA 1
ATOM 1520 C C . ILE A 1 189 ? 11.217 -5.679 -4.096 1.00 95.62 189 ILE A C 1
ATOM 1522 O O . ILE A 1 189 ? 10.233 -6.405 -4.242 1.00 95.62 189 ILE A O 1
ATOM 1526 N N . LEU A 1 190 ? 12.028 -5.361 -5.107 1.00 97.69 190 LEU A N 1
ATOM 1527 C CA . LEU A 1 190 ? 11.848 -5.926 -6.441 1.00 97.69 190 LEU A CA 1
ATOM 1528 C C . LEU A 1 190 ? 12.041 -7.446 -6.420 1.00 97.69 190 LEU A C 1
ATOM 1530 O O . LEU A 1 190 ? 11.245 -8.159 -7.025 1.00 97.69 190 LEU A O 1
ATOM 1534 N N . ASP A 1 191 ? 13.049 -7.933 -5.697 1.00 96.44 191 ASP A N 1
ATOM 1535 C CA . ASP A 1 191 ? 13.336 -9.362 -5.552 1.00 96.44 191 ASP A CA 1
ATOM 1536 C C . ASP A 1 191 ? 12.258 -10.087 -4.738 1.00 96.44 191 ASP A C 1
ATOM 1538 O O . ASP A 1 191 ? 11.799 -11.153 -5.143 1.00 96.44 191 ASP A O 1
ATOM 1542 N N . ASP A 1 192 ? 11.788 -9.487 -3.643 1.00 94.25 192 ASP A N 1
ATOM 1543 C CA . ASP A 1 192 ? 10.704 -10.027 -2.818 1.00 94.25 192 ASP A CA 1
ATOM 1544 C C . ASP A 1 192 ? 9.366 -10.042 -3.571 1.00 94.25 192 ASP A C 1
ATOM 1546 O O . ASP A 1 192 ? 8.515 -10.889 -3.300 1.00 94.25 192 ASP A O 1
ATOM 1550 N N . SER A 1 193 ? 9.175 -9.136 -4.536 1.00 96.00 193 SER A N 1
ATOM 1551 C CA . SER A 1 193 ? 7.986 -9.111 -5.396 1.00 96.00 193 SER A CA 1
ATOM 1552 C C . SER A 1 193 ? 8.080 -10.096 -6.569 1.00 96.00 193 SER A C 1
ATOM 1554 O O . SER A 1 193 ? 7.053 -10.555 -7.075 1.00 96.00 193 SER A O 1
ATOM 1556 N N . GLN A 1 194 ? 9.293 -10.426 -7.020 1.00 96.56 194 GLN A N 1
ATOM 1557 C CA . GLN A 1 194 ? 9.531 -11.266 -8.191 1.00 96.56 194 GLN A CA 1
ATOM 1558 C C . GLN A 1 194 ? 8.969 -12.681 -7.994 1.00 96.56 194 GLN A C 1
ATOM 1560 O O . GLN A 1 194 ? 9.257 -13.361 -7.007 1.00 96.56 194 GLN A O 1
ATOM 1565 N N . ASN A 1 195 ? 8.171 -13.140 -8.960 1.00 93.44 195 ASN A N 1
ATOM 1566 C CA . ASN A 1 195 ? 7.493 -14.439 -8.963 1.00 93.44 195 ASN A CA 1
ATOM 1567 C C . ASN A 1 195 ? 6.623 -14.684 -7.709 1.00 93.44 195 ASN A C 1
ATOM 1569 O O . ASN A 1 195 ? 6.362 -15.828 -7.332 1.00 93.44 195 ASN A O 1
ATOM 1573 N N . LYS A 1 196 ? 6.189 -13.618 -7.019 1.00 92.69 196 LYS A N 1
ATOM 1574 C CA . LYS A 1 196 ? 5.235 -13.691 -5.904 1.00 92.69 196 LYS A CA 1
ATOM 1575 C C . LYS A 1 196 ? 3.877 -13.164 -6.328 1.00 92.69 196 LYS A C 1
ATOM 1577 O O . LYS A 1 196 ? 3.776 -12.275 -7.167 1.00 92.69 196 LYS A O 1
ATOM 1582 N N . LEU A 1 197 ? 2.826 -13.711 -5.733 1.00 87.12 197 LEU A N 1
ATOM 1583 C CA . LEU A 1 197 ? 1.456 -13.308 -6.020 1.00 87.12 197 LEU A CA 1
ATOM 1584 C C . LEU A 1 197 ? 1.100 -12.002 -5.303 1.00 87.12 197 LEU A C 1
ATOM 1586 O O . LEU A 1 197 ? 1.462 -11.779 -4.143 1.00 87.12 197 LEU A O 1
ATOM 1590 N N . CYS A 1 198 ? 0.349 -11.152 -6.000 1.00 83.00 198 CYS A N 1
ATOM 1591 C CA . CYS A 1 198 ? -0.308 -10.000 -5.392 1.00 83.00 198 CYS A CA 1
ATOM 1592 C C . CYS A 1 198 ? -1.586 -10.411 -4.646 1.00 83.00 198 CYS A C 1
ATOM 1594 O O . CYS A 1 198 ? -2.225 -11.414 -4.966 1.00 83.00 198 CYS A O 1
ATOM 1596 N N . HIS A 1 199 ? -1.981 -9.612 -3.656 1.00 76.69 199 HIS A N 1
ATOM 1597 C CA . HIS A 1 199 ? -3.250 -9.785 -2.954 1.00 76.69 199 HIS A CA 1
ATOM 1598 C C . HIS A 1 199 ? -4.437 -9.719 -3.929 1.00 76.69 199 HIS A C 1
ATOM 1600 O O . HIS A 1 199 ? -4.446 -8.870 -4.817 1.00 76.69 199 HIS A O 1
ATOM 1606 N N . GLY A 1 200 ? -5.404 -10.631 -3.748 1.00 63.12 200 GLY A N 1
ATOM 1607 C CA . GLY A 1 200 ? -6.643 -10.787 -4.529 1.00 63.12 200 GLY A CA 1
ATOM 1608 C C . GLY A 1 200 ? -6.474 -11.187 -6.001 1.00 63.12 200 GLY A C 1
ATOM 1609 O O . GLY A 1 200 ? -7.458 -11.243 -6.742 1.00 63.12 200 GLY A O 1
ATOM 1610 N N . GLY A 1 201 ? -5.241 -11.417 -6.463 1.00 64.69 201 GLY A N 1
ATOM 1611 C CA . GLY A 1 201 ? -4.924 -11.607 -7.874 1.00 64.69 201 GLY A CA 1
ATOM 1612 C C . GLY A 1 201 ? -4.179 -12.906 -8.140 1.00 64.69 201 GLY A C 1
ATOM 1613 O O . GLY A 1 201 ? -3.497 -13.446 -7.279 1.00 64.69 201 GLY A O 1
ATOM 1614 N N . TYR A 1 202 ? -4.268 -13.380 -9.382 1.00 73.50 202 TYR A N 1
ATOM 1615 C CA . TYR A 1 202 ? -3.513 -14.545 -9.866 1.00 73.50 202 TYR A CA 1
ATOM 1616 C C . TYR A 1 202 ? -2.233 -14.150 -10.612 1.00 73.50 202 TYR A C 1
ATOM 1618 O O . TYR A 1 202 ? -1.609 -14.983 -11.260 1.00 73.50 202 TYR A O 1
ATOM 1626 N N . PHE A 1 203 ? -1.871 -12.864 -10.583 1.00 75.31 203 PHE A N 1
ATOM 1627 C CA . PHE A 1 203 ? -0.728 -12.348 -11.323 1.00 75.31 203 PHE A CA 1
ATOM 1628 C C . PHE A 1 203 ? 0.501 -12.287 -10.429 1.00 75.31 203 PHE A C 1
ATOM 1630 O O . PHE A 1 203 ? 0.484 -11.641 -9.375 1.00 75.31 203 PHE A O 1
ATOM 1637 N N . GLU A 1 204 ? 1.562 -12.926 -10.900 1.00 91.69 204 GLU A N 1
ATOM 1638 C CA . GLU A 1 204 ? 2.883 -12.850 -10.302 1.00 91.69 204 GLU A CA 1
ATOM 1639 C C . GLU A 1 204 ? 3.550 -11.507 -10.616 1.00 91.69 204 GLU A C 1
ATOM 1641 O O . GLU A 1 204 ? 3.378 -10.913 -11.692 1.00 91.69 204 GLU A O 1
ATOM 1646 N N . GLY A 1 205 ? 4.321 -11.023 -9.649 1.00 95.31 205 GLY A N 1
ATOM 1647 C CA . GLY A 1 205 ? 5.217 -9.902 -9.846 1.00 95.31 205 GLY A CA 1
ATOM 1648 C C . GLY A 1 205 ? 6.322 -10.295 -10.815 1.00 95.31 205 GLY A C 1
ATOM 1649 O O . GLY A 1 205 ? 6.914 -11.363 -10.703 1.00 95.31 205 GLY A O 1
ATOM 1650 N N . HIS A 1 206 ? 6.600 -9.426 -11.773 1.00 96.44 206 HIS A N 1
ATOM 1651 C CA . HIS A 1 206 ? 7.678 -9.591 -12.740 1.00 96.44 206 HIS A CA 1
ATOM 1652 C C . HIS A 1 206 ? 8.490 -8.302 -12.931 1.00 96.44 206 HIS A C 1
ATOM 1654 O O . HIS A 1 206 ? 8.805 -7.943 -14.071 1.00 96.44 206 HIS A O 1
ATOM 1660 N N . PRO A 1 207 ? 8.836 -7.550 -11.864 1.00 97.44 207 PRO A N 1
ATOM 1661 C CA . PRO A 1 207 ? 9.670 -6.369 -12.035 1.00 97.44 207 PRO A CA 1
ATOM 1662 C C . PRO A 1 207 ? 11.016 -6.713 -12.691 1.00 97.44 207 PRO A C 1
ATOM 1664 O O . PRO A 1 207 ? 11.470 -5.958 -13.547 1.00 97.44 207 PRO A O 1
ATOM 1667 N N . ARG A 1 208 ? 11.641 -7.858 -12.379 1.00 97.62 208 ARG A N 1
ATOM 1668 C CA . ARG A 1 208 ? 12.961 -8.227 -12.929 1.00 97.62 208 ARG A CA 1
ATOM 1669 C C . ARG A 1 208 ? 12.940 -8.603 -14.408 1.00 97.62 208 ARG A C 1
ATOM 1671 O O . ARG A 1 208 ? 13.965 -8.463 -15.069 1.00 97.62 208 ARG A O 1
ATOM 1678 N N . GLY A 1 209 ? 11.773 -8.931 -14.958 1.00 96.75 209 GLY A N 1
ATOM 1679 C CA . GLY A 1 209 ? 11.576 -9.156 -16.395 1.00 96.75 209 GLY A CA 1
ATOM 1680 C C . GLY A 1 209 ? 11.822 -7.907 -17.247 1.00 96.75 209 GLY A C 1
ATOM 1681 O O . GLY A 1 209 ? 11.838 -7.976 -18.469 1.00 96.75 209 GLY A O 1
ATOM 1682 N N . HIS A 1 210 ? 12.031 -6.752 -16.616 1.00 97.50 210 HIS A N 1
ATOM 1683 C CA . HIS A 1 210 ? 12.319 -5.481 -17.271 1.00 97.50 210 HIS A CA 1
ATOM 1684 C C . HIS A 1 210 ? 13.744 -4.979 -17.021 1.00 97.50 210 HIS A C 1
ATOM 1686 O O . HIS A 1 210 ? 14.005 -3.789 -17.170 1.00 97.50 210 HIS A O 1
ATOM 1692 N N . ALA A 1 211 ? 14.683 -5.857 -16.675 1.00 97.88 211 ALA A N 1
ATOM 1693 C CA . ALA A 1 211 ? 16.109 -5.546 -16.632 1.00 97.88 211 ALA A CA 1
ATOM 1694 C C . ALA A 1 211 ? 16.905 -6.624 -17.374 1.00 97.88 211 ALA A C 1
ATOM 1696 O O . ALA A 1 211 ? 16.609 -7.812 -17.245 1.00 97.88 211 ALA A O 1
ATOM 1697 N N . SER A 1 212 ? 17.921 -6.221 -18.142 1.00 97.12 212 SER A N 1
ATOM 1698 C CA . SER A 1 212 ? 18.844 -7.189 -18.746 1.00 97.12 212 SER A CA 1
ATOM 1699 C C . SER A 1 212 ? 19.577 -7.960 -17.649 1.00 97.12 212 SER A C 1
ATOM 1701 O O . SER A 1 212 ? 20.163 -7.374 -16.729 1.00 97.12 212 SER A O 1
ATOM 1703 N N . ALA A 1 213 ? 19.507 -9.285 -17.731 1.00 96.12 213 ALA A N 1
ATOM 1704 C CA . ALA A 1 213 ? 20.198 -10.199 -16.833 1.00 96.12 213 ALA A CA 1
ATOM 1705 C C . ALA A 1 213 ? 20.436 -11.533 -17.564 1.00 96.12 213 ALA A C 1
ATOM 1707 O O . ALA A 1 213 ? 19.724 -12.505 -17.307 1.00 96.12 213 ALA A O 1
ATOM 1708 N N . PRO A 1 214 ? 21.448 -11.609 -18.451 1.00 88.69 214 PRO A N 1
ATOM 1709 C CA . PRO A 1 214 ? 21.643 -12.746 -19.361 1.00 88.69 214 PRO A CA 1
ATOM 1710 C C . PRO A 1 214 ? 21.846 -14.109 -18.684 1.00 88.69 214 PRO A C 1
ATOM 1712 O O . PRO A 1 214 ? 21.713 -15.144 -19.327 1.00 88.69 214 PRO A O 1
ATOM 1715 N N . TYR A 1 215 ? 22.193 -14.116 -17.396 1.00 89.75 215 TYR A N 1
ATOM 1716 C CA . TYR A 1 215 ? 22.441 -15.326 -16.608 1.00 89.75 215 TYR A CA 1
ATOM 1717 C C . TYR A 1 215 ? 21.300 -15.669 -15.638 1.00 89.75 215 TYR A C 1
ATOM 1719 O O . TYR A 1 215 ? 21.465 -16.555 -14.802 1.00 89.75 215 TYR A O 1
ATOM 1727 N N . ALA A 1 216 ? 20.174 -14.950 -15.679 1.00 88.81 216 ALA A N 1
ATOM 1728 C CA . ALA A 1 216 ? 19.014 -15.272 -14.854 1.00 88.81 216 ALA A CA 1
ATOM 1729 C C . ALA A 1 216 ? 18.231 -16.452 -15.451 1.00 88.81 216 ALA A C 1
ATOM 1731 O O . ALA A 1 216 ? 18.115 -16.583 -16.667 1.00 88.81 216 ALA A O 1
ATOM 1732 N N . PHE A 1 217 ? 17.681 -17.302 -14.583 1.00 79.06 217 PHE A N 1
ATOM 1733 C CA . PHE A 1 217 ? 16.997 -18.533 -14.974 1.00 79.06 217 PHE A CA 1
ATOM 1734 C C . PHE A 1 217 ? 15.503 -18.433 -14.653 1.00 79.06 217 PHE A C 1
ATOM 1736 O O . PHE A 1 217 ? 15.088 -18.784 -13.556 1.00 79.06 217 PHE A O 1
ATOM 1743 N N . GLY A 1 218 ? 14.700 -17.980 -15.617 1.00 86.75 218 GLY A N 1
ATOM 1744 C CA . GLY A 1 218 ? 13.245 -17.907 -15.480 1.00 86.75 218 GLY A CA 1
ATOM 1745 C C . GLY A 1 218 ? 12.615 -16.997 -16.530 1.00 86.75 218 GLY A C 1
ATOM 1746 O O . GLY A 1 218 ? 13.188 -15.971 -16.891 1.00 86.75 218 GLY A O 1
ATOM 1747 N N . TYR A 1 219 ? 11.417 -17.352 -17.005 1.00 88.00 219 TYR A N 1
ATOM 1748 C CA . TYR A 1 219 ? 10.733 -16.612 -18.077 1.00 88.00 219 TYR A CA 1
ATOM 1749 C C . TYR A 1 219 ? 10.497 -15.129 -17.734 1.00 88.00 219 TYR A C 1
ATOM 1751 O O . TYR A 1 219 ? 10.525 -14.274 -18.613 1.00 88.00 219 TYR A O 1
ATOM 1759 N N . LEU A 1 220 ? 10.292 -14.811 -16.452 1.00 90.38 220 LEU A N 1
ATOM 1760 C CA . LEU A 1 220 ? 10.025 -13.456 -15.959 1.00 90.38 220 LEU A CA 1
ATOM 1761 C C . LEU A 1 220 ? 11.244 -12.798 -15.296 1.00 90.38 220 LEU A C 1
ATOM 1763 O O . LEU A 1 220 ? 11.104 -11.711 -14.739 1.00 90.38 220 LEU A O 1
ATOM 1767 N N . ASP A 1 221 ? 12.418 -13.434 -15.309 1.00 92.62 221 ASP A N 1
ATOM 1768 C CA . ASP A 1 221 ? 13.549 -13.038 -14.453 1.00 92.62 221 ASP A CA 1
ATOM 1769 C C . ASP A 1 221 ? 14.564 -12.116 -15.142 1.00 92.62 221 ASP A C 1
ATOM 1771 O O . ASP A 1 221 ? 15.471 -11.581 -14.485 1.00 92.62 221 ASP A O 1
ATOM 1775 N N . SER A 1 222 ? 14.412 -11.933 -16.455 1.00 96.56 222 SER A N 1
ATOM 1776 C CA . SER A 1 222 ? 15.232 -11.050 -17.278 1.00 96.56 222 SER A CA 1
ATOM 1777 C C . SER A 1 222 ? 14.469 -10.518 -18.488 1.00 96.56 222 SER A C 1
ATOM 1779 O O . SER A 1 222 ? 13.485 -11.110 -18.934 1.00 96.56 222 SER A O 1
ATOM 1781 N N . ALA A 1 223 ? 14.943 -9.400 -19.035 1.00 96.44 223 ALA A N 1
ATOM 1782 C CA . ALA A 1 223 ? 14.406 -8.823 -20.263 1.00 96.44 223 ALA A CA 1
ATOM 1783 C C . ALA A 1 223 ? 14.599 -9.734 -21.479 1.00 96.44 223 ALA A C 1
ATOM 1785 O O . ALA A 1 223 ? 13.734 -9.773 -22.353 1.00 96.44 223 ALA A O 1
ATOM 1786 N N . GLU A 1 224 ? 15.699 -10.489 -21.513 1.00 96.69 224 GLU A N 1
ATOM 1787 C CA . GLU A 1 224 ? 15.959 -11.508 -22.524 1.00 96.69 224 GLU A CA 1
ATOM 1788 C C . GLU A 1 224 ? 14.808 -12.526 -22.526 1.00 96.69 224 GLU A C 1
ATOM 1790 O O . GLU A 1 224 ? 14.015 -12.560 -23.462 1.00 96.69 224 GLU A O 1
ATOM 1795 N N . SER A 1 225 ? 14.603 -13.252 -21.429 1.00 95.31 225 SER A N 1
ATOM 1796 C CA . SER A 1 225 ? 13.575 -14.301 -21.370 1.00 95.31 225 SER A CA 1
ATOM 1797 C C . SER A 1 225 ? 12.155 -13.737 -21.519 1.00 95.31 225 SER A C 1
ATOM 1799 O O . SER A 1 225 ? 11.319 -14.289 -22.232 1.00 95.31 225 SER A O 1
ATOM 1801 N N . TYR A 1 226 ? 11.875 -12.579 -20.911 1.00 95.19 226 TYR A N 1
ATOM 1802 C CA . TYR A 1 226 ? 10.529 -12.001 -20.920 1.00 95.19 226 TYR A CA 1
ATOM 1803 C C . TYR A 1 226 ? 10.104 -11.439 -22.287 1.00 95.19 226 TYR A C 1
ATOM 1805 O O . TYR A 1 226 ? 8.911 -11.223 -22.537 1.00 95.19 226 TYR A O 1
ATOM 1813 N N . SER A 1 227 ? 11.068 -11.192 -23.177 1.00 96.06 227 SER A N 1
ATOM 1814 C CA . SER A 1 227 ? 10.836 -10.683 -24.533 1.00 96.06 227 SER A CA 1
ATOM 1815 C C . SER A 1 227 ? 10.782 -11.760 -25.615 1.00 96.06 227 SER A C 1
ATOM 1817 O O . SER A 1 227 ? 10.542 -11.427 -26.774 1.00 96.06 227 SER A O 1
ATOM 1819 N N . GLU A 1 228 ? 10.956 -13.040 -25.268 1.00 93.31 228 GLU A N 1
ATOM 1820 C CA . GLU A 1 228 ? 10.959 -14.150 -26.237 1.00 93.31 228 GLU A CA 1
ATOM 1821 C C . GLU A 1 228 ? 9.709 -14.185 -27.121 1.00 93.31 228 GLU A C 1
ATOM 1823 O O . GLU A 1 228 ? 9.785 -14.564 -28.282 1.00 93.31 228 GLU A O 1
ATOM 1828 N N . ASN A 1 229 ? 8.560 -13.775 -26.577 1.00 89.50 229 ASN A N 1
ATOM 1829 C CA . ASN A 1 229 ? 7.282 -13.843 -27.282 1.00 89.50 229 ASN A CA 1
ATOM 1830 C C . ASN A 1 229 ? 6.760 -12.487 -27.766 1.00 89.50 229 ASN A C 1
ATOM 1832 O O . ASN A 1 229 ? 5.754 -12.455 -28.467 1.00 89.50 229 ASN A O 1
ATOM 1836 N N . ASN A 1 230 ? 7.345 -11.368 -27.325 1.00 92.88 230 ASN A N 1
ATOM 1837 C CA . ASN A 1 230 ? 6.843 -10.026 -27.622 1.00 92.88 230 ASN A CA 1
ATOM 1838 C C . ASN A 1 230 ? 7.903 -8.956 -27.362 1.00 92.88 230 ASN A C 1
ATOM 1840 O O . ASN A 1 230 ? 8.735 -9.091 -26.470 1.00 92.88 230 ASN A O 1
ATOM 1844 N N . TRP A 1 231 ? 7.769 -7.822 -28.049 1.00 96.19 231 TRP A N 1
ATOM 1845 C CA . TRP A 1 231 ? 8.558 -6.628 -27.760 1.00 96.19 231 TRP A CA 1
ATOM 1846 C C . TRP A 1 231 ? 8.416 -6.179 -26.295 1.00 96.19 231 TRP A C 1
ATOM 1848 O O . TRP A 1 231 ? 7.304 -6.115 -25.756 1.00 96.19 231 TRP A O 1
ATOM 1858 N N . LYS A 1 232 ? 9.542 -5.827 -25.664 1.00 96.31 232 LYS A N 1
ATOM 1859 C CA . LYS A 1 232 ? 9.614 -5.283 -24.300 1.00 96.31 232 LYS A CA 1
ATOM 1860 C C . LYS A 1 232 ? 10.586 -4.111 -24.232 1.00 96.31 232 LYS A C 1
ATOM 1862 O O . LYS A 1 232 ? 11.570 -4.056 -24.963 1.00 96.31 232 LYS A O 1
ATOM 1867 N N . SER A 1 233 ? 10.346 -3.204 -23.292 1.00 97.56 233 SER A N 1
ATOM 1868 C CA . SER A 1 233 ? 11.337 -2.229 -22.845 1.00 97.56 233 SER A CA 1
ATOM 1869 C C . SER A 1 233 ? 11.919 -2.639 -21.494 1.00 97.56 233 SER A C 1
ATOM 1871 O O . SER A 1 233 ? 11.220 -3.204 -20.644 1.00 97.56 233 SER A O 1
ATOM 1873 N N . ALA A 1 234 ? 13.202 -2.351 -21.300 1.00 97.88 234 ALA A N 1
ATOM 1874 C CA . ALA A 1 234 ? 13.950 -2.754 -20.121 1.00 97.88 234 ALA A CA 1
ATOM 1875 C C . ALA A 1 234 ? 15.052 -1.755 -19.743 1.00 97.88 234 ALA A C 1
ATOM 1877 O O . ALA A 1 234 ? 15.501 -0.945 -20.558 1.00 97.88 234 ALA A O 1
ATOM 1878 N N . PHE A 1 235 ? 15.494 -1.825 -18.492 1.00 98.38 235 PHE A N 1
ATOM 1879 C CA . PHE A 1 235 ? 16.711 -1.183 -18.005 1.00 98.38 235 PHE A CA 1
ATOM 1880 C C . PHE A 1 235 ? 17.951 -1.900 -18.555 1.00 98.38 235 PHE A C 1
ATOM 1882 O O . PHE A 1 235 ? 17.905 -3.097 -18.856 1.00 98.38 235 PHE A O 1
ATOM 1889 N N . MET A 1 236 ? 19.070 -1.175 -18.665 1.00 97.88 236 MET A N 1
ATOM 1890 C CA . MET A 1 236 ? 20.325 -1.721 -19.204 1.00 97.88 236 MET A CA 1
ATOM 1891 C C . MET A 1 236 ? 20.843 -2.922 -18.408 1.00 97.88 236 MET A C 1
ATOM 1893 O O . MET A 1 236 ? 21.541 -3.755 -18.971 1.00 97.88 236 MET A O 1
ATOM 1897 N N . ASN A 1 237 ? 20.561 -2.970 -17.105 1.00 97.56 237 ASN A N 1
ATOM 1898 C CA . ASN A 1 237 ? 20.932 -4.033 -16.174 1.00 97.56 237 ASN A CA 1
ATOM 1899 C C . ASN A 1 237 ? 20.116 -3.877 -14.868 1.00 97.56 237 ASN A C 1
ATOM 1901 O O . ASN A 1 237 ? 19.346 -2.922 -14.720 1.00 97.56 237 ASN A O 1
ATOM 1905 N N . ARG A 1 238 ? 20.275 -4.812 -13.921 1.00 97.31 238 ARG A N 1
ATOM 1906 C CA . ARG A 1 238 ? 19.587 -4.763 -12.614 1.00 97.31 238 ARG A CA 1
ATOM 1907 C C . ARG A 1 238 ? 20.026 -3.592 -11.732 1.00 97.31 238 ARG A C 1
ATOM 1909 O O . ARG A 1 238 ? 19.194 -3.050 -11.019 1.00 97.31 238 ARG A O 1
ATOM 1916 N N . ASP A 1 239 ? 21.280 -3.169 -11.822 1.00 97.56 239 ASP A N 1
ATOM 1917 C CA . ASP A 1 239 ? 21.821 -2.053 -11.038 1.00 97.56 239 ASP A CA 1
ATOM 1918 C C . ASP A 1 239 ? 21.127 -0.728 -11.409 1.00 97.56 239 ASP A C 1
ATOM 1920 O O . ASP A 1 239 ? 20.683 0.028 -10.544 1.00 97.56 239 ASP A O 1
ATOM 1924 N N . ASP A 1 240 ? 20.948 -0.481 -12.709 1.00 97.88 240 ASP A N 1
ATOM 1925 C CA . ASP A 1 240 ? 20.204 0.671 -13.228 1.00 97.88 240 ASP A CA 1
ATOM 1926 C C . ASP A 1 240 ? 18.726 0.604 -12.822 1.00 97.88 240 ASP A C 1
ATOM 1928 O O . ASP A 1 240 ? 18.135 1.620 -12.451 1.00 97.88 240 ASP A O 1
ATOM 1932 N N . GLN A 1 241 ? 18.131 -0.595 -12.848 1.00 98.31 241 GLN A N 1
ATOM 1933 C CA . GLN A 1 241 ? 16.767 -0.804 -12.367 1.00 98.31 241 GLN A CA 1
ATOM 1934 C C . GLN A 1 241 ? 16.642 -0.490 -10.872 1.00 98.31 241 GLN A C 1
ATOM 1936 O O . GLN A 1 241 ? 15.688 0.171 -10.477 1.00 98.31 241 GLN A O 1
ATOM 1941 N N . ASP A 1 242 ? 17.584 -0.932 -10.042 1.00 98.31 242 ASP A N 1
ATOM 1942 C CA . ASP A 1 242 ? 17.550 -0.731 -8.592 1.00 98.31 242 ASP A CA 1
ATOM 1943 C C . ASP A 1 242 ? 17.651 0.756 -8.230 1.00 98.31 242 ASP A C 1
ATOM 1945 O O . ASP A 1 242 ? 16.893 1.254 -7.390 1.00 98.31 242 ASP A O 1
ATOM 1949 N N . LYS A 1 243 ? 18.529 1.499 -8.916 1.00 97.88 243 LYS A N 1
ATOM 1950 C CA . LYS A 1 243 ? 18.634 2.961 -8.778 1.00 97.88 243 LYS A CA 1
ATOM 1951 C C . LYS A 1 243 ? 17.348 3.659 -9.213 1.00 97.88 243 LYS A C 1
ATOM 1953 O O . LYS A 1 243 ? 16.817 4.487 -8.470 1.00 97.88 243 LYS A O 1
ATOM 1958 N N . ALA A 1 244 ? 16.814 3.286 -10.378 1.00 97.56 244 ALA A N 1
ATOM 1959 C CA . ALA A 1 244 ? 15.565 3.839 -10.887 1.00 97.56 244 ALA A CA 1
ATOM 1960 C C . ALA A 1 244 ? 14.384 3.537 -9.952 1.00 97.56 244 ALA A C 1
ATOM 1962 O O . ALA A 1 244 ? 13.548 4.408 -9.719 1.00 97.56 244 ALA A O 1
ATOM 1963 N N . ALA A 1 245 ? 14.322 2.328 -9.389 1.00 97.81 245 ALA A N 1
ATOM 1964 C CA . ALA A 1 245 ? 13.282 1.911 -8.458 1.00 97.81 245 ALA A CA 1
ATOM 1965 C C . ALA A 1 245 ? 13.367 2.677 -7.142 1.00 97.81 245 ALA A C 1
ATOM 1967 O O . ALA A 1 245 ? 12.335 3.117 -6.645 1.00 97.81 245 ALA A O 1
ATOM 1968 N N . HIS A 1 246 ? 14.568 2.894 -6.598 1.00 96.81 246 HIS A N 1
ATOM 1969 C CA . HIS A 1 246 ? 14.731 3.709 -5.397 1.00 96.81 246 HIS A CA 1
ATOM 1970 C C . HIS A 1 246 ? 14.254 5.145 -5.626 1.00 96.81 246 HIS A C 1
ATOM 1972 O O . HIS A 1 246 ? 13.431 5.640 -4.852 1.00 96.81 246 HIS A O 1
ATOM 1978 N N . ALA A 1 247 ? 14.697 5.788 -6.710 1.00 95.06 247 ALA A N 1
ATOM 1979 C CA . ALA A 1 247 ? 14.272 7.145 -7.046 1.00 95.06 247 ALA A CA 1
ATOM 1980 C C . ALA A 1 247 ? 12.749 7.225 -7.255 1.00 95.06 247 ALA A C 1
ATOM 1982 O O . ALA A 1 247 ? 12.083 8.124 -6.745 1.00 95.06 247 ALA A O 1
ATOM 1983 N N . ALA A 1 248 ? 12.181 6.239 -7.951 1.00 96.25 248 ALA A N 1
ATOM 1984 C CA . ALA A 1 248 ? 10.758 6.176 -8.230 1.00 96.25 248 ALA A CA 1
ATOM 1985 C C . ALA A 1 248 ? 9.905 5.902 -6.982 1.00 96.25 248 ALA A C 1
ATOM 1987 O O . ALA A 1 248 ? 8.944 6.624 -6.742 1.00 96.25 248 ALA A O 1
ATOM 1988 N N . LEU A 1 249 ? 10.240 4.902 -6.165 1.00 93.69 249 LEU A N 1
ATOM 1989 C CA . LEU A 1 249 ? 9.500 4.571 -4.941 1.00 93.69 249 LEU A CA 1
ATOM 1990 C C . LEU A 1 249 ? 9.622 5.667 -3.874 1.00 93.69 249 LEU A C 1
ATOM 1992 O O . LEU A 1 249 ? 8.712 5.827 -3.064 1.00 93.69 249 LEU A O 1
ATOM 1996 N N . SER A 1 250 ? 10.711 6.439 -3.883 1.00 90.56 250 SER A N 1
ATOM 1997 C CA . SER A 1 250 ? 10.896 7.598 -2.996 1.00 90.56 250 SER A CA 1
ATOM 1998 C C . SER A 1 250 ? 10.146 8.847 -3.468 1.00 90.56 250 SER A C 1
ATOM 2000 O O . SER A 1 250 ? 10.045 9.817 -2.718 1.00 90.56 250 SER A O 1
ATOM 2002 N N . SER A 1 251 ? 9.626 8.846 -4.700 1.00 88.19 251 SER A N 1
ATOM 2003 C CA . SER A 1 251 ? 8.920 9.999 -5.258 1.00 88.19 251 SER A CA 1
ATOM 2004 C C . SER A 1 251 ? 7.605 10.287 -4.519 1.00 88.19 251 SER A C 1
ATOM 2006 O O . SER A 1 251 ? 6.939 9.355 -4.047 1.00 88.19 251 SER A O 1
ATOM 2008 N N . PRO A 1 252 ? 7.172 11.559 -4.458 1.00 84.56 252 PRO A N 1
ATOM 2009 C CA . PRO A 1 252 ? 5.868 11.917 -3.907 1.00 84.56 252 PRO A CA 1
ATOM 2010 C C . PRO A 1 252 ? 4.704 11.159 -4.561 1.00 84.56 252 PRO A C 1
ATOM 2012 O O . PRO A 1 252 ? 3.764 10.764 -3.874 1.00 84.56 252 PRO A O 1
ATOM 2015 N N . GLU A 1 253 ? 4.767 10.917 -5.871 1.00 90.44 253 GLU A N 1
ATOM 2016 C CA . GLU A 1 253 ? 3.740 10.207 -6.632 1.00 90.44 253 GLU A CA 1
ATOM 2017 C C . GLU A 1 253 ? 3.608 8.748 -6.187 1.00 90.44 253 GLU A C 1
ATOM 2019 O O . GLU A 1 253 ? 2.492 8.259 -5.991 1.00 90.44 253 GLU A O 1
ATOM 2024 N N . ALA A 1 254 ? 4.734 8.057 -5.989 1.00 91.44 254 ALA A N 1
ATOM 2025 C CA . ALA A 1 254 ? 4.725 6.685 -5.497 1.00 91.44 254 ALA A CA 1
ATOM 2026 C C . ALA A 1 254 ? 4.273 6.609 -4.037 1.00 91.44 254 ALA A C 1
ATOM 2028 O O . ALA A 1 254 ? 3.463 5.750 -3.698 1.00 91.44 254 ALA A O 1
ATOM 2029 N N . GLN A 1 255 ? 4.722 7.533 -3.185 1.00 87.06 255 GLN A N 1
ATOM 2030 C CA . GLN A 1 255 ? 4.295 7.585 -1.784 1.00 87.06 255 GLN A CA 1
ATOM 2031 C C . GLN A 1 255 ? 2.786 7.849 -1.659 1.00 87.06 255 GLN A C 1
ATOM 2033 O O . GLN A 1 255 ? 2.111 7.210 -0.855 1.00 87.06 255 GLN A O 1
ATOM 2038 N N . ALA A 1 256 ? 2.221 8.713 -2.508 1.00 80.69 256 ALA A N 1
ATOM 2039 C CA . ALA A 1 256 ? 0.778 8.932 -2.568 1.00 80.69 256 ALA A CA 1
ATOM 2040 C C . ALA A 1 256 ? 0.011 7.688 -3.053 1.00 80.69 256 ALA A C 1
ATOM 2042 O O . ALA A 1 256 ? -1.066 7.391 -2.541 1.00 80.69 256 ALA A O 1
ATOM 2043 N N . ALA A 1 257 ? 0.548 6.944 -4.021 1.00 85.06 257 ALA A N 1
ATOM 2044 C CA . ALA A 1 257 ? -0.042 5.684 -4.471 1.00 85.06 257 ALA A CA 1
ATOM 2045 C C . ALA A 1 257 ? 0.002 4.595 -3.386 1.00 85.06 257 ALA A C 1
ATOM 2047 O O . ALA A 1 257 ? -0.985 3.897 -3.177 1.00 85.06 257 ALA A O 1
ATOM 2048 N N . ILE A 1 258 ? 1.107 4.482 -2.647 1.00 83.12 258 ILE A N 1
ATOM 2049 C CA . ILE A 1 258 ? 1.222 3.582 -1.491 1.00 83.12 258 ILE A CA 1
ATOM 2050 C C . ILE A 1 258 ? 0.169 3.927 -0.433 1.00 83.12 258 ILE A C 1
ATOM 2052 O O . ILE A 1 258 ? -0.525 3.044 0.062 1.00 83.12 258 ILE A O 1
ATOM 2056 N N . GLU A 1 259 ? -0.015 5.211 -0.137 1.00 74.00 259 GLU A N 1
ATOM 2057 C CA . GLU A 1 259 ? -1.051 5.656 0.793 1.00 74.00 259 GLU A CA 1
ATOM 2058 C C . GLU A 1 259 ? -2.461 5.285 0.293 1.00 74.00 259 GLU A C 1
ATOM 2060 O O . GLU A 1 259 ? -3.277 4.795 1.069 1.00 74.00 259 GLU A O 1
ATOM 2065 N N . LYS A 1 260 ? -2.748 5.414 -1.011 1.00 71.25 260 LYS A N 1
ATOM 2066 C CA . LYS A 1 260 ? -4.025 4.952 -1.589 1.00 71.25 260 LYS A CA 1
ATOM 2067 C C . LYS A 1 260 ? -4.220 3.443 -1.464 1.00 71.25 260 LYS A C 1
ATOM 2069 O O . LYS A 1 260 ? -5.329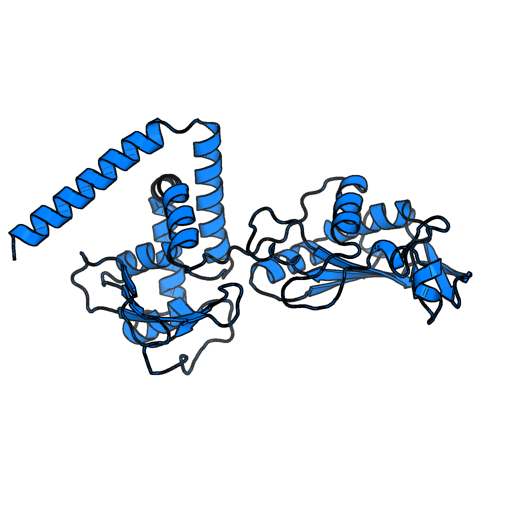 3.005 -1.160 1.00 71.25 260 LYS A O 1
ATOM 2074 N N . LEU A 1 261 ? -3.170 2.644 -1.675 1.00 73.31 261 LEU A N 1
ATOM 2075 C CA . LEU A 1 261 ? -3.212 1.201 -1.413 1.00 73.31 261 LEU A CA 1
ATOM 2076 C C . LEU A 1 261 ? -3.558 0.937 0.052 1.00 73.31 261 LEU A C 1
ATOM 2078 O O . LEU A 1 261 ? -4.367 0.059 0.348 1.00 73.31 261 LEU A O 1
ATOM 2082 N N . ASN A 1 262 ? -3.002 1.730 0.967 1.00 65.69 262 ASN A N 1
ATOM 2083 C CA . ASN A 1 262 ? -3.289 1.589 2.389 1.00 65.69 262 ASN A CA 1
ATOM 2084 C C . ASN A 1 262 ? -4.703 2.040 2.777 1.00 65.69 262 ASN A C 1
ATOM 2086 O O . ASN A 1 262 ? -5.270 1.564 3.758 1.00 65.69 262 ASN A O 1
ATOM 2090 N N . GLN A 1 263 ? -5.299 2.913 1.970 1.00 60.41 263 GLN A N 1
ATOM 2091 C CA . GLN A 1 263 ? -6.689 3.351 2.081 1.00 60.41 263 GLN A CA 1
ATOM 2092 C C . GLN A 1 263 ? -7.677 2.393 1.393 1.00 60.41 263 GLN A C 1
ATOM 2094 O O . GLN A 1 263 ? -8.875 2.675 1.356 1.00 60.41 263 GLN A O 1
ATOM 2099 N N . GLY A 1 264 ? -7.204 1.250 0.888 1.00 59.25 264 GLY A N 1
ATOM 2100 C CA . GLY A 1 264 ? -8.038 0.185 0.334 1.00 59.25 264 GLY A CA 1
ATOM 2101 C C . GLY A 1 264 ? -8.054 0.105 -1.189 1.00 59.25 264 GLY A C 1
ATOM 2102 O O . GLY A 1 264 ? -8.824 -0.679 -1.745 1.00 59.25 264 GLY A O 1
ATOM 2103 N N . SER A 1 265 ? -7.216 0.884 -1.884 1.00 67.56 265 SER A N 1
ATOM 2104 C CA . SER A 1 265 ? -7.003 0.647 -3.309 1.00 67.56 265 SER A CA 1
ATOM 2105 C C . SER A 1 265 ? -6.356 -0.716 -3.531 1.00 67.56 265 SER A C 1
ATOM 2107 O O . SER A 1 265 ? -5.472 -1.159 -2.797 1.00 67.56 265 SER A O 1
ATOM 2109 N N . TYR A 1 266 ? -6.807 -1.380 -4.585 1.00 72.12 266 TYR A N 1
ATOM 2110 C CA . TYR A 1 266 ? -6.362 -2.716 -4.938 1.00 72.12 266 TYR A CA 1
ATOM 2111 C C . TYR A 1 266 ? -5.080 -2.708 -5.788 1.00 72.12 266 TYR A C 1
ATOM 2113 O O . TYR A 1 266 ? -4.248 -3.613 -5.703 1.00 72.12 266 TYR A O 1
ATOM 2121 N N . SER A 1 267 ? -4.914 -1.687 -6.632 1.00 84.75 267 SER A N 1
ATOM 2122 C CA . SER A 1 267 ? -3.775 -1.551 -7.538 1.00 84.75 267 SER A CA 1
ATOM 2123 C C . SER A 1 267 ? -3.604 -0.100 -7.949 1.00 84.75 267 SER A C 1
ATOM 2125 O O . SER A 1 267 ? -4.546 0.517 -8.434 1.00 84.75 267 SER A O 1
ATOM 2127 N N . GLU A 1 268 ? -2.379 0.405 -7.869 1.00 92.81 268 GLU A N 1
ATOM 2128 C CA . GLU A 1 268 ? -2.056 1.775 -8.261 1.00 92.81 268 GLU A CA 1
ATOM 2129 C C . GLU A 1 268 ? -0.946 1.774 -9.308 1.00 92.81 268 GLU A C 1
ATOM 2131 O O . GLU A 1 268 ? 0.132 1.219 -9.100 1.00 92.81 268 GLU A O 1
ATOM 2136 N N . GLN A 1 269 ? -1.209 2.400 -10.454 1.00 95.81 269 GLN A N 1
ATOM 2137 C CA . GLN A 1 269 ? -0.194 2.622 -11.475 1.00 95.81 269 GLN A CA 1
ATOM 2138 C C . GLN A 1 269 ? 0.401 4.017 -11.306 1.00 95.81 269 GLN A C 1
ATOM 2140 O O . GLN A 1 269 ? -0.313 5.019 -11.322 1.00 95.81 269 GLN A O 1
ATOM 2145 N N . VAL A 1 270 ? 1.724 4.083 -11.231 1.00 96.12 270 VAL A N 1
ATOM 2146 C CA . VAL A 1 270 ? 2.481 5.324 -11.082 1.00 96.12 270 VAL A CA 1
ATOM 2147 C 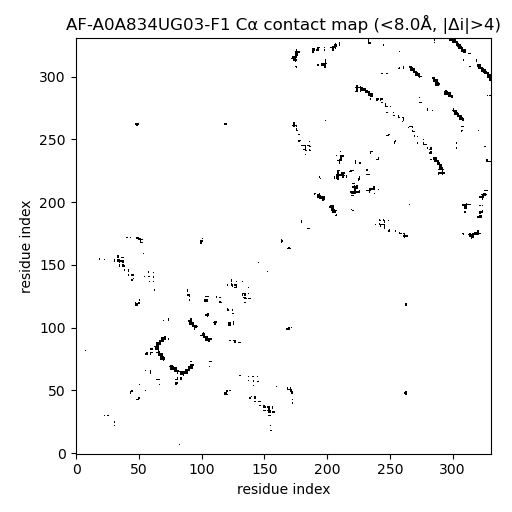C . VAL A 1 270 ? 3.317 5.532 -12.337 1.00 96.12 270 VAL A C 1
ATOM 2149 O O . VAL A 1 270 ? 4.025 4.629 -12.780 1.00 96.12 270 VAL A O 1
ATOM 2152 N N . CYS A 1 271 ? 3.210 6.715 -12.940 1.00 96.94 271 CYS A N 1
ATOM 2153 C CA . CYS A 1 271 ? 3.997 7.113 -14.106 1.00 96.94 271 CYS A CA 1
ATOM 2154 C C . CYS A 1 271 ? 4.802 8.362 -13.751 1.00 96.94 271 CYS A C 1
ATOM 2156 O O . CYS A 1 271 ? 4.218 9.419 -13.531 1.00 96.94 271 CYS A O 1
ATOM 2158 N N . ILE A 1 272 ? 6.126 8.244 -13.723 1.00 96.00 272 ILE A N 1
ATOM 2159 C CA . ILE A 1 272 ? 7.036 9.321 -13.321 1.00 96.00 272 ILE A CA 1
ATOM 2160 C C . ILE A 1 272 ? 7.819 9.765 -14.546 1.00 96.00 272 ILE A C 1
ATOM 2162 O O . ILE A 1 272 ? 8.398 8.934 -15.247 1.00 96.00 272 ILE A O 1
ATOM 2166 N N . ASN A 1 273 ? 7.841 11.066 -14.829 1.00 95.75 273 ASN A N 1
ATOM 2167 C CA . ASN A 1 273 ? 8.711 11.589 -15.876 1.00 95.75 273 ASN A CA 1
ATOM 2168 C C . ASN A 1 273 ? 10.155 11.567 -15.380 1.00 95.75 273 ASN A C 1
ATOM 2170 O O . ASN A 1 273 ? 10.446 12.037 -14.289 1.00 95.75 273 ASN A O 1
ATOM 2174 N N . LEU A 1 274 ? 11.078 11.043 -16.184 1.00 93.56 274 LEU A N 1
ATOM 2175 C CA . LEU A 1 274 ? 12.456 10.872 -15.729 1.00 93.56 274 LEU A CA 1
ATOM 2176 C C . LEU A 1 274 ? 13.114 12.216 -15.354 1.00 93.56 274 LEU A C 1
ATOM 2178 O O . LEU A 1 274 ? 13.896 12.287 -14.415 1.00 93.56 274 LEU A O 1
ATOM 2182 N N . ASN A 1 275 ? 12.756 13.291 -16.058 1.00 91.12 275 ASN A N 1
ATOM 2183 C CA . ASN A 1 275 ? 13.298 14.631 -15.837 1.00 91.12 275 ASN A CA 1
ATOM 2184 C C . ASN A 1 275 ? 12.864 15.290 -14.515 1.00 91.12 275 ASN A C 1
ATOM 2186 O O . ASN A 1 275 ? 13.358 16.373 -14.215 1.00 91.12 275 ASN A O 1
ATOM 2190 N N . THR A 1 276 ? 11.951 14.685 -13.750 1.00 90.00 276 THR A N 1
ATOM 2191 C CA . THR A 1 276 ? 11.557 15.178 -12.422 1.00 90.00 276 THR A CA 1
ATOM 2192 C C . THR A 1 276 ? 12.332 14.506 -11.289 1.00 90.00 276 THR A C 1
ATOM 2194 O O . THR A 1 276 ? 12.069 14.810 -10.131 1.00 90.00 276 THR A O 1
ATOM 2197 N N . LEU A 1 277 ? 13.255 13.586 -11.599 1.00 89.06 277 LEU A N 1
ATOM 2198 C CA . LEU A 1 277 ? 14.050 12.861 -10.610 1.00 89.06 277 LEU A CA 1
ATOM 2199 C C . LEU A 1 277 ? 15.481 13.405 -10.533 1.00 89.06 277 LEU A C 1
ATOM 2201 O O . LEU A 1 277 ? 16.233 13.364 -11.518 1.00 89.06 277 LEU A O 1
ATOM 2205 N N . ASP A 1 278 ? 15.866 13.832 -9.331 1.00 72.94 278 ASP A N 1
ATOM 2206 C CA . ASP A 1 278 ? 17.256 14.058 -8.941 1.00 72.94 278 ASP A CA 1
ATOM 2207 C C . ASP A 1 278 ? 17.985 12.697 -9.033 1.00 72.94 278 ASP A C 1
ATOM 2209 O O . ASP A 1 278 ? 17.484 11.707 -8.512 1.00 72.94 278 ASP A O 1
ATOM 2213 N N . SER A 1 279 ? 19.108 12.606 -9.754 1.00 78.94 279 SER A N 1
ATOM 2214 C CA . SER A 1 279 ? 19.834 11.358 -10.123 1.00 78.94 279 SER A CA 1
ATOM 2215 C C . SER A 1 279 ? 19.363 10.592 -11.367 1.00 78.94 279 SER A C 1
ATOM 2217 O O . SER A 1 279 ? 19.902 9.529 -11.672 1.00 78.94 279 SER A O 1
ATOM 2219 N N . SER A 1 280 ? 18.451 11.143 -12.170 1.00 79.44 280 SER A N 1
ATOM 2220 C CA . SER A 1 280 ? 18.031 10.505 -13.431 1.00 79.44 280 SER A CA 1
ATOM 2221 C C . SER A 1 280 ? 19.164 10.190 -14.419 1.00 79.44 280 SER A C 1
ATOM 2223 O O . SER A 1 280 ? 19.055 9.223 -15.172 1.00 79.44 280 SER A O 1
ATOM 2225 N N . GLU A 1 281 ? 20.257 10.959 -14.422 1.00 85.56 281 GLU A N 1
ATOM 2226 C CA . GLU A 1 281 ? 21.413 10.736 -15.307 1.00 85.56 281 GLU A CA 1
ATOM 2227 C C . GLU A 1 281 ? 22.113 9.386 -15.073 1.00 85.56 281 GLU A C 1
ATOM 2229 O O . GLU A 1 281 ? 22.714 8.847 -16.002 1.00 85.56 281 GLU A O 1
ATOM 2234 N N . GLU A 1 282 ? 21.997 8.805 -13.875 1.00 89.00 282 GLU A N 1
ATOM 2235 C CA . GLU A 1 282 ? 22.624 7.523 -13.529 1.00 89.00 282 GLU A CA 1
ATOM 2236 C C . GLU A 1 282 ? 21.942 6.315 -14.188 1.00 89.00 282 GLU A C 1
ATOM 2238 O O . GLU A 1 282 ? 22.558 5.261 -14.305 1.00 89.00 282 GLU A O 1
ATOM 2243 N N . PHE A 1 283 ? 20.689 6.468 -14.625 1.00 92.75 283 PHE A N 1
ATOM 2244 C CA . PHE A 1 283 ? 19.862 5.404 -15.206 1.00 92.75 283 PHE A CA 1
ATOM 2245 C C . PHE A 1 283 ? 19.007 5.923 -16.377 1.00 92.75 283 PHE A C 1
ATOM 2247 O O . PHE A 1 283 ? 17.878 5.492 -16.586 1.00 92.75 283 PHE A O 1
ATOM 2254 N N . ASN A 1 284 ? 19.519 6.871 -17.172 1.00 95.44 284 ASN A N 1
ATOM 2255 C CA . ASN A 1 284 ? 18.745 7.529 -18.240 1.00 95.44 284 ASN A CA 1
ATOM 2256 C C . ASN A 1 284 ? 18.632 6.742 -19.559 1.00 95.44 284 ASN A C 1
ATOM 2258 O O . ASN A 1 284 ? 18.017 7.229 -20.517 1.00 95.44 284 ASN A O 1
ATOM 2262 N N . LYS A 1 285 ? 19.222 5.547 -19.644 1.00 97.50 285 LYS A N 1
ATOM 2263 C CA . LYS A 1 285 ? 19.216 4.683 -20.832 1.00 97.50 285 LYS A CA 1
ATOM 2264 C C . LYS A 1 285 ? 18.433 3.408 -20.559 1.00 97.50 285 LYS A C 1
ATOM 2266 O O . LYS A 1 285 ? 18.503 2.840 -19.477 1.00 97.50 285 LYS A O 1
ATOM 2271 N N . GLY A 1 286 ? 17.723 2.945 -21.575 1.00 97.50 286 GLY A N 1
ATOM 2272 C CA . GLY A 1 286 ? 17.075 1.644 -21.584 1.00 97.50 286 GLY A CA 1
ATOM 2273 C C . GLY A 1 286 ? 17.255 0.955 -22.928 1.00 97.50 286 GLY A C 1
ATOM 2274 O O . GLY A 1 286 ? 17.743 1.547 -23.897 1.00 97.50 286 GLY A O 1
ATOM 2275 N N . LEU A 1 287 ? 16.848 -0.305 -22.966 1.00 97.62 287 LEU A N 1
ATOM 2276 C CA . LEU A 1 287 ? 16.923 -1.181 -24.123 1.00 97.62 287 LEU A CA 1
ATOM 2277 C C . LEU A 1 287 ? 15.522 -1.619 -24.537 1.00 97.62 287 LEU A C 1
ATOM 2279 O O . LEU A 1 287 ? 14.664 -1.913 -23.706 1.00 97.62 287 LEU A O 1
ATOM 2283 N N . GLU A 1 288 ? 15.309 -1.671 -25.841 1.00 97.88 288 GLU A N 1
ATOM 2284 C CA . GLU A 1 288 ? 14.226 -2.414 -26.465 1.00 97.88 288 GLU A CA 1
ATOM 2285 C C . GLU A 1 288 ? 14.716 -3.844 -26.703 1.00 97.88 288 GLU A C 1
ATOM 2287 O O . GLU A 1 288 ? 15.834 -4.041 -27.189 1.00 97.88 288 GLU A O 1
ATOM 2292 N N . PHE A 1 289 ? 13.875 -4.820 -26.384 1.00 97.25 289 PHE A N 1
ATOM 2293 C CA . PHE A 1 289 ? 14.122 -6.242 -26.579 1.00 97.25 289 PHE A CA 1
ATOM 2294 C C . PHE A 1 289 ? 13.022 -6.866 -27.438 1.00 97.25 289 PHE A C 1
ATOM 2296 O O . PHE A 1 289 ? 11.854 -6.481 -27.332 1.00 97.25 289 PHE A O 1
ATOM 2303 N N . MET A 1 290 ? 13.398 -7.829 -28.275 1.00 96.12 290 MET A N 1
ATOM 2304 C CA . MET A 1 290 ? 12.491 -8.641 -29.087 1.00 96.12 290 MET A CA 1
ATOM 2305 C C . MET A 1 290 ? 13.138 -10.001 -29.351 1.00 96.12 290 MET A C 1
ATOM 2307 O O . MET A 1 290 ? 14.338 -10.060 -29.625 1.00 96.12 290 MET A O 1
ATOM 2311 N N . ASP A 1 291 ? 12.358 -11.077 -29.251 1.00 95.44 291 ASP A N 1
ATOM 2312 C CA . ASP A 1 291 ? 12.810 -12.458 -29.460 1.00 95.44 291 ASP A CA 1
ATOM 2313 C C . ASP A 1 291 ? 14.062 -12.796 -28.627 1.00 95.44 291 ASP A C 1
ATOM 2315 O O . ASP A 1 291 ? 15.020 -13.399 -29.112 1.00 95.44 291 ASP A O 1
ATOM 2319 N N . GLY A 1 292 ? 14.107 -12.310 -27.384 1.00 94.75 292 GLY A N 1
ATOM 2320 C CA . GLY A 1 292 ? 15.224 -12.515 -26.463 1.00 94.75 292 GLY A CA 1
ATOM 2321 C C . GLY A 1 292 ? 16.464 -11.658 -26.698 1.00 94.75 292 GLY A C 1
ATOM 2322 O O . GLY A 1 292 ? 17.421 -11.750 -25.931 1.00 94.75 292 GLY A O 1
ATOM 2323 N N . ASN A 1 293 ? 16.463 -10.798 -27.717 1.00 96.25 293 ASN A N 1
ATOM 2324 C CA . ASN A 1 293 ? 17.639 -10.042 -28.127 1.00 96.25 293 ASN A CA 1
ATOM 2325 C C . ASN A 1 293 ? 17.440 -8.528 -27.953 1.00 96.25 293 ASN A C 1
ATOM 2327 O O . ASN A 1 293 ? 16.364 -8.006 -28.264 1.00 96.25 293 ASN A O 1
ATOM 2331 N N . PRO A 1 294 ? 18.469 -7.784 -27.505 1.00 96.25 294 PRO A N 1
ATOM 2332 C CA . PRO A 1 294 ? 18.419 -6.330 -27.487 1.00 96.25 294 PRO A CA 1
ATOM 2333 C C . PRO A 1 294 ? 18.463 -5.796 -28.924 1.00 96.25 294 PRO A C 1
ATOM 2335 O O . PRO A 1 294 ? 19.387 -6.092 -29.681 1.00 96.25 294 PRO A O 1
ATOM 2338 N N . ILE A 1 295 ? 17.483 -4.975 -29.298 1.00 96.81 295 ILE A N 1
ATOM 2339 C CA . ILE A 1 295 ? 17.378 -4.416 -30.655 1.00 96.81 295 ILE A CA 1
ATOM 2340 C C . ILE A 1 295 ? 17.819 -2.954 -30.724 1.00 96.81 295 ILE A C 1
ATOM 2342 O O . ILE A 1 295 ? 18.349 -2.511 -31.745 1.00 96.81 295 ILE A O 1
ATOM 2346 N N . ARG A 1 296 ? 17.612 -2.174 -29.652 1.00 95.94 296 ARG A N 1
ATOM 2347 C CA . ARG A 1 296 ? 17.912 -0.738 -29.665 1.00 95.94 296 ARG A CA 1
ATOM 2348 C C . ARG A 1 296 ? 18.082 -0.157 -28.271 1.00 95.94 296 ARG A C 1
ATOM 2350 O O . ARG A 1 296 ? 17.245 -0.363 -27.404 1.00 95.94 296 ARG A O 1
ATOM 2357 N N . GLN A 1 297 ? 19.111 0.667 -28.087 1.00 97.75 297 GLN A N 1
ATOM 2358 C CA . GLN A 1 297 ? 19.254 1.511 -26.901 1.00 97.75 297 GLN A CA 1
ATOM 2359 C C . GLN A 1 297 ? 18.599 2.875 -27.130 1.00 97.75 297 GLN A C 1
ATOM 2361 O O . GLN A 1 297 ? 18.841 3.521 -28.154 1.00 97.75 297 GLN A O 1
ATOM 2366 N N . ARG A 1 298 ? 17.803 3.345 -26.167 1.00 96.69 298 ARG A N 1
ATOM 2367 C CA . ARG A 1 298 ? 17.119 4.647 -26.220 1.00 96.69 298 ARG A CA 1
ATOM 2368 C C . ARG A 1 298 ? 17.137 5.328 -24.856 1.00 96.69 298 ARG A C 1
ATOM 2370 O O . ARG A 1 298 ? 17.402 4.702 -23.832 1.00 96.69 298 ARG A O 1
ATOM 2377 N N . ARG A 1 299 ? 16.878 6.637 -24.843 1.00 96.94 299 ARG A N 1
ATOM 2378 C CA . ARG A 1 299 ? 16.716 7.380 -23.590 1.00 96.94 299 ARG A CA 1
ATOM 2379 C C . ARG A 1 299 ? 15.381 7.037 -22.945 1.00 96.94 299 ARG A C 1
ATOM 2381 O O . ARG A 1 299 ? 14.362 6.957 -23.632 1.00 96.94 299 ARG A O 1
ATOM 2388 N N . ILE A 1 300 ? 15.394 6.889 -21.630 1.00 97.94 300 ILE A N 1
ATOM 2389 C CA . ILE A 1 300 ? 14.187 6.710 -20.833 1.00 97.94 300 ILE A CA 1
ATOM 2390 C C . ILE A 1 300 ? 13.466 8.059 -20.746 1.00 97.94 300 ILE A C 1
ATOM 2392 O O . ILE A 1 300 ? 14.060 9.095 -20.456 1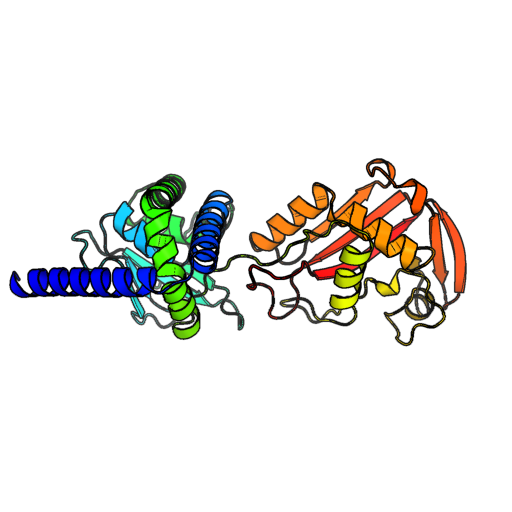.00 97.94 300 ILE A O 1
ATOM 2396 N N . ARG A 1 301 ? 12.167 8.045 -21.039 1.00 96.62 301 ARG A N 1
ATOM 2397 C CA . ARG A 1 301 ? 11.269 9.197 -20.926 1.00 96.62 301 ARG A CA 1
ATOM 2398 C C . ARG A 1 301 ? 10.507 9.161 -19.608 1.00 96.62 301 ARG A C 1
ATOM 2400 O O . ARG A 1 301 ? 10.392 10.180 -18.931 1.00 96.62 301 ARG A O 1
ATOM 2407 N N . GLN A 1 302 ? 9.955 7.998 -19.277 1.00 97.44 302 GLN A N 1
ATOM 2408 C CA . GLN A 1 302 ? 9.131 7.788 -18.092 1.00 97.44 302 GLN A CA 1
ATOM 2409 C C . GLN A 1 302 ? 9.466 6.457 -17.435 1.00 97.44 302 GLN A C 1
ATOM 2411 O O . GLN A 1 302 ? 9.817 5.494 -18.112 1.00 97.44 302 GLN A O 1
ATOM 2416 N N . LEU A 1 303 ? 9.284 6.402 -16.126 1.00 98.25 303 LEU A N 1
ATOM 2417 C CA . LEU A 1 303 ? 9.272 5.180 -15.342 1.00 98.25 303 LEU A CA 1
ATOM 2418 C C . LEU A 1 303 ? 7.821 4.816 -15.035 1.00 98.25 303 LEU A C 1
ATOM 2420 O O . LEU A 1 303 ? 7.033 5.691 -14.670 1.00 98.25 303 LEU A O 1
ATOM 2424 N N . VAL A 1 304 ? 7.460 3.545 -15.199 1.00 98.31 304 VAL A N 1
ATOM 2425 C CA . VAL A 1 304 ? 6.117 3.049 -14.889 1.00 98.31 304 VAL A CA 1
ATOM 2426 C C . VAL A 1 304 ? 6.216 1.944 -13.857 1.00 98.31 304 VAL A C 1
ATOM 2428 O O . VAL A 1 304 ? 6.898 0.949 -14.092 1.00 98.31 304 VAL A O 1
ATOM 2431 N N . LEU A 1 305 ? 5.514 2.113 -12.738 1.00 97.12 305 LEU A N 1
ATOM 2432 C CA . LEU A 1 305 ? 5.411 1.122 -11.669 1.00 97.12 305 LEU A CA 1
ATOM 2433 C C . LEU A 1 305 ? 3.945 0.747 -11.475 1.00 97.12 305 LEU A C 1
ATOM 2435 O O . LEU A 1 305 ? 3.073 1.615 -11.535 1.00 97.12 305 LEU A O 1
ATOM 2439 N N . VAL A 1 306 ? 3.672 -0.525 -11.205 1.00 96.94 306 VAL A N 1
ATOM 2440 C CA . VAL A 1 306 ? 2.361 -0.978 -10.726 1.00 96.94 306 VAL A CA 1
ATOM 2441 C C . VAL A 1 306 ? 2.534 -1.504 -9.311 1.00 96.94 306 VAL A C 1
ATOM 2443 O O . VAL A 1 306 ? 3.191 -2.524 -9.098 1.00 96.94 306 VAL A O 1
ATOM 2446 N N . LEU A 1 307 ? 1.963 -0.780 -8.355 1.00 95.50 307 LEU A N 1
ATOM 2447 C CA . LEU A 1 307 ? 2.058 -1.047 -6.927 1.00 95.50 307 LEU A CA 1
ATOM 2448 C C . LEU A 1 307 ? 0.797 -1.765 -6.448 1.00 95.50 307 LEU A C 1
ATOM 2450 O O . LEU A 1 307 ? -0.317 -1.413 -6.849 1.00 95.50 307 LEU A O 1
ATOM 2454 N N . ARG A 1 308 ? 0.976 -2.759 -5.577 1.00 91.75 308 ARG A N 1
ATOM 2455 C CA . ARG A 1 308 ? -0.100 -3.494 -4.897 1.00 91.75 308 ARG A CA 1
ATOM 2456 C C . ARG A 1 308 ? 0.332 -3.887 -3.486 1.00 91.75 308 ARG A C 1
ATOM 2458 O O . ARG A 1 308 ? 1.424 -3.551 -3.030 1.00 91.75 308 ARG A O 1
ATOM 2465 N N . HIS A 1 309 ? -0.522 -4.660 -2.829 1.00 87.12 309 HIS A N 1
ATOM 2466 C CA . HIS A 1 309 ? -0.147 -5.479 -1.683 1.00 87.12 309 HIS A CA 1
ATOM 2467 C C . HIS A 1 309 ? 0.291 -6.868 -2.143 1.00 87.12 309 HIS A C 1
ATOM 2469 O O . HIS A 1 309 ? -0.248 -7.410 -3.113 1.00 87.12 309 HIS A O 1
ATOM 2475 N N . GLN A 1 310 ? 1.245 -7.462 -1.435 1.00 87.56 310 GLN A N 1
ATOM 2476 C CA . GLN A 1 310 ? 1.593 -8.867 -1.626 1.00 87.56 310 GLN A CA 1
ATOM 2477 C C . GLN A 1 310 ? 0.491 -9.760 -1.037 1.00 87.56 310 GLN A C 1
ATOM 2479 O O . GLN A 1 310 ? -0.219 -9.358 -0.108 1.00 87.56 310 GLN A O 1
ATOM 2484 N N . GLN A 1 311 ? 0.339 -10.971 -1.575 1.00 80.75 311 GLN A N 1
ATOM 2485 C CA . GLN A 1 311 ? -0.568 -11.971 -1.017 1.00 80.75 311 GLN A CA 1
ATOM 2486 C C . GLN A 1 311 ? -0.319 -12.157 0.488 1.00 80.75 311 GLN A C 1
ATOM 2488 O O . GLN A 1 311 ? 0.825 -12.173 0.941 1.00 80.75 311 GLN A O 1
ATOM 2493 N N . ASP A 1 312 ? -1.406 -12.237 1.258 1.00 72.62 312 ASP A N 1
ATOM 2494 C CA . ASP A 1 312 ? -1.423 -12.367 2.723 1.00 72.62 312 ASP A CA 1
ATOM 2495 C C . ASP A 1 312 ? -0.762 -11.212 3.504 1.00 72.62 312 ASP A C 1
ATOM 2497 O O . ASP A 1 312 ? -0.666 -11.262 4.731 1.00 72.62 312 ASP A O 1
ATOM 2501 N N . LYS A 1 313 ? -0.334 -10.143 2.818 1.00 74.50 313 LYS A N 1
ATOM 2502 C CA . LYS A 1 313 ? 0.320 -8.961 3.408 1.00 74.50 313 LYS A CA 1
ATOM 2503 C C . LYS A 1 313 ? -0.508 -7.684 3.336 1.00 74.50 313 LYS A C 1
ATOM 2505 O O . LYS A 1 313 ? -0.103 -6.675 3.897 1.00 74.50 313 LYS A O 1
ATOM 2510 N N . TYR A 1 314 ? -1.685 -7.740 2.717 1.00 66.81 314 TYR A N 1
ATOM 2511 C CA . TYR A 1 314 ? -2.614 -6.609 2.605 1.00 66.81 314 TYR A CA 1
ATOM 2512 C C . TYR A 1 314 ? -2.925 -5.934 3.952 1.00 66.81 314 TYR A C 1
ATOM 2514 O O . TYR A 1 314 ? -2.973 -4.709 4.045 1.00 66.81 314 TYR A O 1
ATOM 2522 N N . ASN A 1 315 ? -3.058 -6.745 5.005 1.00 57.75 315 ASN A N 1
ATOM 2523 C CA . ASN A 1 315 ? -3.344 -6.299 6.371 1.00 57.75 315 ASN A CA 1
ATOM 2524 C C . ASN A 1 315 ? -2.097 -6.247 7.274 1.00 57.75 315 ASN A C 1
ATOM 2526 O O . ASN A 1 315 ? -2.239 -6.097 8.485 1.00 57.75 315 ASN A O 1
ATOM 2530 N N . ASP A 1 316 ? -0.888 -6.451 6.736 1.00 61.47 316 ASP A N 1
ATOM 2531 C CA . ASP A 1 316 ? 0.352 -6.422 7.520 1.00 61.47 316 ASP A CA 1
ATOM 2532 C C . ASP A 1 316 ? 0.846 -4.971 7.629 1.00 61.47 316 ASP A C 1
ATOM 2534 O O . ASP A 1 316 ? 1.406 -4.471 6.660 1.00 61.47 316 ASP A O 1
ATOM 2538 N N . PRO A 1 317 ? 0.704 -4.280 8.777 1.00 54.31 317 PRO A N 1
ATOM 2539 C CA . PRO A 1 317 ? 1.064 -2.862 8.908 1.00 54.31 317 PRO A CA 1
ATOM 2540 C C . PRO A 1 317 ? 2.559 -2.576 8.691 1.00 54.31 317 PRO A C 1
ATOM 2542 O O . PRO A 1 317 ? 2.966 -1.418 8.578 1.00 54.31 317 PRO A O 1
ATOM 2545 N N . GLU A 1 318 ? 3.396 -3.613 8.688 1.00 60.78 318 GLU A N 1
ATOM 2546 C CA . GLU A 1 318 ? 4.830 -3.514 8.447 1.00 60.78 318 GLU A CA 1
ATOM 2547 C C . GLU A 1 318 ? 5.229 -4.060 7.062 1.00 60.78 318 GLU A C 1
ATOM 2549 O O . GLU A 1 318 ? 6.425 -4.071 6.740 1.00 60.78 318 GLU A O 1
ATOM 2554 N N . GLY A 1 319 ? 4.245 -4.463 6.251 1.00 71.25 319 GLY A N 1
ATOM 2555 C CA . GLY A 1 319 ? 4.403 -5.049 4.928 1.00 71.25 319 GLY A CA 1
ATOM 2556 C C . GLY A 1 319 ? 5.140 -4.136 3.951 1.00 71.25 319 GLY A C 1
ATOM 2557 O O . GLY A 1 319 ? 4.917 -2.932 3.863 1.00 71.25 319 GLY A O 1
ATOM 2558 N N . ALA A 1 320 ? 6.063 -4.694 3.176 1.00 84.06 320 ALA A N 1
ATOM 2559 C CA . ALA A 1 320 ? 6.630 -3.939 2.067 1.00 84.06 320 ALA A CA 1
ATOM 2560 C C . ALA A 1 320 ? 5.558 -3.719 0.986 1.00 84.06 320 ALA A C 1
ATOM 2562 O O . ALA A 1 320 ? 4.691 -4.570 0.772 1.00 84.06 320 ALA A O 1
ATOM 2563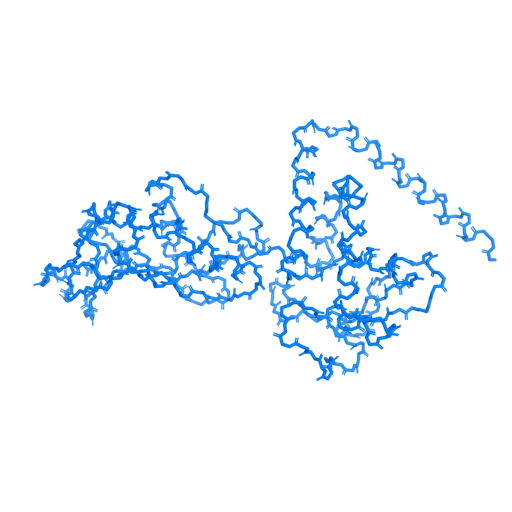 N N . VAL A 1 321 ? 5.622 -2.581 0.289 1.00 91.44 321 VAL A N 1
ATOM 2564 C CA . VAL A 1 321 ? 4.857 -2.414 -0.953 1.00 91.44 321 VAL A CA 1
ATOM 2565 C C . VAL A 1 321 ? 5.263 -3.504 -1.942 1.00 91.44 321 VAL A C 1
ATOM 2567 O O . VAL A 1 321 ? 6.446 -3.796 -2.100 1.00 91.44 321 VAL A O 1
ATOM 2570 N N . PHE A 1 322 ? 4.287 -4.092 -2.625 1.00 94.94 322 PHE A N 1
ATOM 2571 C CA . PHE A 1 322 ? 4.540 -5.065 -3.675 1.00 94.94 322 PHE A CA 1
ATOM 2572 C C . PHE A 1 322 ? 4.624 -4.367 -5.029 1.00 94.94 322 PHE A C 1
ATOM 2574 O O . PHE A 1 322 ? 3.717 -3.621 -5.412 1.00 94.94 322 PHE A O 1
ATOM 2581 N N . VAL A 1 323 ? 5.690 -4.636 -5.778 1.00 97.44 323 VAL A N 1
ATOM 2582 C CA . VAL A 1 323 ? 5.881 -4.112 -7.133 1.00 97.44 323 VAL A CA 1
ATOM 2583 C C . VAL A 1 323 ? 5.527 -5.207 -8.128 1.00 97.44 323 VAL A C 1
ATOM 2585 O O . VAL A 1 323 ? 6.319 -6.107 -8.394 1.00 97.44 323 VAL A O 1
ATOM 2588 N N . GLN A 1 324 ? 4.334 -5.120 -8.715 1.00 96.19 324 GLN A N 1
ATOM 2589 C CA . GLN A 1 324 ? 3.892 -6.109 -9.695 1.00 96.19 324 GLN A CA 1
ATOM 2590 C C . GLN A 1 324 ? 4.727 -6.037 -10.975 1.00 96.19 324 GLN A C 1
ATOM 2592 O O . GLN A 1 324 ? 5.099 -7.058 -11.544 1.00 96.19 324 GLN A O 1
ATOM 2597 N N . THR A 1 325 ? 4.999 -4.832 -11.461 1.00 97.19 325 THR A N 1
ATOM 2598 C CA . THR A 1 325 ? 5.865 -4.618 -12.619 1.00 97.19 325 THR A CA 1
ATOM 2599 C C . THR A 1 325 ? 6.493 -3.236 -12.542 1.00 97.19 325 THR A C 1
ATOM 2601 O O . THR A 1 325 ? 5.901 -2.307 -11.980 1.00 97.19 325 THR A O 1
ATOM 2604 N N . PHE A 1 326 ? 7.698 -3.112 -13.090 1.00 98.38 326 PHE A N 1
ATOM 2605 C CA . PHE A 1 326 ? 8.450 -1.870 -13.128 1.00 98.38 326 PHE A CA 1
ATOM 2606 C C . PHE A 1 326 ? 9.270 -1.784 -14.410 1.00 98.38 326 PHE A C 1
ATOM 2608 O O . PHE A 1 326 ? 10.223 -2.541 -14.576 1.00 98.38 326 PHE A O 1
ATOM 2615 N N . TYR A 1 327 ? 8.914 -0.866 -15.309 1.00 98.25 327 TYR A N 1
ATOM 2616 C CA . TYR A 1 327 ? 9.537 -0.780 -16.628 1.00 98.25 327 TYR A CA 1
ATOM 2617 C C . TYR A 1 327 ? 9.731 0.659 -17.112 1.00 98.25 327 TYR A C 1
ATOM 2619 O O . TYR A 1 327 ? 8.954 1.557 -16.761 1.00 98.25 327 TYR A O 1
ATOM 2627 N N . PRO A 1 328 ? 10.745 0.903 -17.961 1.00 98.12 328 PRO A N 1
ATOM 2628 C CA . PRO A 1 328 ? 10.935 2.203 -18.571 1.00 98.12 328 PRO A CA 1
ATOM 2629 C C . PRO A 1 328 ? 10.093 2.353 -19.841 1.00 98.12 328 PRO A C 1
ATOM 2631 O O . PRO A 1 328 ? 10.027 1.453 -20.677 1.00 98.12 328 PRO A O 1
ATOM 2634 N N . LYS A 1 329 ? 9.511 3.531 -20.056 1.00 97.75 329 LYS A N 1
ATOM 2635 C CA . LYS A 1 329 ? 9.048 3.974 -21.375 1.00 97.75 329 LYS A CA 1
ATOM 2636 C C . LYS A 1 329 ? 10.156 4.770 -22.039 1.00 97.75 329 LYS A C 1
ATOM 2638 O O . LYS A 1 329 ? 10.638 5.756 -21.478 1.00 97.75 329 LYS A O 1
ATOM 2643 N N . LEU A 1 330 ? 10.540 4.347 -23.233 1.00 96.62 330 LEU A N 1
ATOM 2644 C CA . LEU A 1 330 ? 11.611 4.967 -24.003 1.00 96.62 330 LEU A CA 1
ATOM 2645 C C . LEU A 1 330 ? 11.043 6.054 -24.930 1.00 96.62 330 LEU A C 1
ATOM 2647 O O . LEU A 1 330 ? 9.885 5.966 -25.345 1.00 96.62 330 LEU A O 1
ATOM 2651 N N . TYR A 1 331 ? 11.835 7.095 -25.210 1.00 89.25 331 TYR A N 1
ATOM 2652 C CA . TYR A 1 331 ? 11.581 7.997 -26.350 1.00 89.25 331 TYR A CA 1
ATOM 2653 C C . TYR A 1 331 ? 11.554 7.220 -27.634 1.00 89.25 331 TYR A C 1
ATOM 2655 O O . TYR A 1 331 ? 12.336 6.254 -27.653 1.00 89.25 331 TYR A O 1
#